Protein AF-A0A813XEB1-F1 (afdb_monomer_lite)

Organism: NCBI:txid1234261

Foldseek 3Di:
DPLPPVQKWWPFAWDWDPVDWLVVVVVVCCVPPVPQKDKDFALDKDKDKDKDAFQKKKKKKKAWQAWFKFKWKWWDFPDPPDDIGTRHDPDRDGRGTTMIITIMTGRGITIIMIMIGNNVPPGMIMMGMDMDIDHHDDQLQLVQLLVVLVCVVVVDDDDDDDPPPSVVSVVVSLVVLLCLLVQVDFLLNCPSVCVRQLQDQDDLLVNLQSSVVVLQVVCVVDVDDRPDDNHDDPVSSVVSSLLSVLSSCLVCLVLVLLLCVVLVLDPPPDPVPDSVVVVPDDDRRDTSVRSSVVVVVVCVQCVVQHSVNSNVSVVCSPDPPPPDPCSVVNSVVVCVRRVVVPD

Sequence (343 aa):
MMNCLIPFQVLKPATINQEHTSSKYIEQVKRSHPDNFFKIMAKKTSFRDIKVQERQRIQWFIASERLEITVQVTFTPDDSHGKMEVLSLGNKVSVERYTIEGEYETLSSGILTIEVNNEKGQVDRVVWFRVKQASLSKSHLFEGIFNMIYSSSCGGNDHTATEIDVATVLERAFHFIDSLLNGRMKLKDMVDLKAIFCNKNINVRDEVKKLFSYRLIANANSQKEPTINAEATEQEIEQVCEWLQIYQYYSYINIIVTCVQRFNIISNENPDETINSIIQLSDENCSLREITERYRNLKQRFRKLTNQHLQLIKAASECPNVNDEKSRVIHNSWTTSISRTKR

Secondary structure (DSSP, 8-state):
--TTTSSEEEEEEEEEEEEEEHHHHHHHHHHH-TT-EEEE-TT-EEEEEEEE-SSEEEEEEEEESSS--EEEEEEEESSTTPPPEE-S-SS----SSEEEEEEEEESS-EEEEEEEE-TT-SS-EEEEEEEEEEEPPP-HHHHHHHHHHHHHHH-STTS------HHHHHHHHHHHHHHHHTT--BGGGGHHHIIIIITS---HHHHHHHHHHHHHHHHHHS-SPPSS-SS--HHHHHHHHHHHHHHHHHHTHHHHHHHHHHTT-S-TT-GGG-THHHH----TT-BHHHHHHHHHHHHHHTTT--HHHHHHHHHHHH-TTTTSSTHHHHHHHHHHHHGGG--

Structure (mmCIF, N/CA/C/O backbone):
data_AF-A0A813XEB1-F1
#
_entry.id   AF-A0A813XEB1-F1
#
loop_
_atom_site.group_PDB
_atom_site.id
_atom_site.type_symbol
_atom_site.label_atom_id
_atom_site.label_alt_id
_atom_site.label_comp_id
_atom_site.label_asym_id
_atom_site.label_entity_id
_atom_site.label_seq_id
_atom_site.pdbx_PDB_ins_code
_atom_site.Cartn_x
_atom_site.Cartn_y
_atom_site.Cartn_z
_atom_site.occupancy
_atom_site.B_iso_or_equiv
_atom_site.auth_seq_id
_atom_site.auth_comp_id
_atom_site.auth_asym_id
_atom_site.auth_atom_id
_atom_site.pdbx_PDB_model_num
ATOM 1 N N . MET A 1 1 ? 7.464 9.323 1.995 1.00 35.78 1 MET A N 1
ATOM 2 C CA . MET A 1 1 ? 6.828 9.744 0.725 1.00 35.78 1 MET A CA 1
ATOM 3 C C . MET A 1 1 ? 5.457 9.084 0.635 1.00 35.78 1 MET A C 1
ATOM 5 O O . MET A 1 1 ? 5.358 7.906 0.953 1.00 35.78 1 MET A O 1
ATOM 9 N N . MET A 1 2 ? 4.388 9.824 0.326 1.00 33.34 2 MET A N 1
ATOM 10 C CA . MET A 1 2 ? 3.022 9.270 0.266 1.00 33.34 2 MET A CA 1
ATOM 11 C C . MET A 1 2 ? 2.826 8.622 -1.076 1.00 33.34 2 MET A C 1
ATOM 13 O O . MET A 1 2 ? 2.244 9.191 -1.997 1.00 33.34 2 MET A O 1
ATOM 17 N N . ASN A 1 3 ? 3.243 7.377 -1.155 1.00 39.81 3 ASN A N 1
ATOM 18 C CA . ASN A 1 3 ? 3.082 6.602 -2.376 1.00 39.81 3 ASN A CA 1
ATOM 19 C C . ASN A 1 3 ? 1.634 6.133 -2.552 1.00 39.81 3 ASN A C 1
ATOM 21 O O . ASN A 1 3 ? 1.378 5.203 -3.290 1.00 39.81 3 ASN A O 1
ATOM 25 N N . CYS A 1 4 ? 0.690 6.758 -1.831 1.00 39.16 4 CYS A N 1
ATOM 26 C CA . CYS A 1 4 ? -0.751 6.519 -1.847 1.00 39.16 4 CYS A CA 1
ATOM 27 C C . CYS A 1 4 ? -1.557 7.672 -2.468 1.00 39.16 4 CYS A C 1
ATOM 29 O O . CYS A 1 4 ? -2.739 7.479 -2.724 1.00 39.16 4 CYS A O 1
ATOM 31 N N . LEU A 1 5 ? -0.934 8.831 -2.716 1.00 46.16 5 LEU A N 1
ATOM 32 C CA . LEU A 1 5 ? -1.508 9.913 -3.533 1.00 46.16 5 LEU A CA 1
ATOM 33 C C . LEU A 1 5 ? -0.683 10.195 -4.787 1.00 46.16 5 LEU A C 1
ATOM 35 O O . LEU A 1 5 ? -1.199 10.783 -5.728 1.00 46.16 5 LEU A O 1
ATOM 39 N N . ILE A 1 6 ? 0.588 9.788 -4.801 1.00 57.28 6 ILE A N 1
ATOM 40 C CA . ILE A 1 6 ? 1.391 9.804 -6.015 1.00 57.28 6 ILE A CA 1
ATOM 41 C C . ILE A 1 6 ? 1.023 8.524 -6.784 1.00 57.28 6 ILE A C 1
ATOM 43 O O . ILE A 1 6 ? 1.392 7.439 -6.330 1.00 57.28 6 ILE A O 1
ATOM 47 N N . PRO A 1 7 ? 0.287 8.608 -7.909 1.00 67.38 7 PRO A N 1
ATOM 48 C CA . PRO A 1 7 ? -0.121 7.425 -8.673 1.00 67.38 7 PRO A CA 1
ATOM 49 C C . PRO A 1 7 ? 1.083 6.628 -9.187 1.00 67.38 7 PRO A C 1
ATOM 51 O O . PRO A 1 7 ? 0.986 5.419 -9.418 1.00 67.38 7 PRO A O 1
ATOM 54 N N . PHE A 1 8 ? 2.225 7.301 -9.327 1.00 77.56 8 PHE A N 1
ATOM 55 C CA . PHE A 1 8 ? 3.455 6.741 -9.843 1.00 77.56 8 PHE A CA 1
ATOM 56 C C . PHE A 1 8 ? 4.694 7.429 -9.258 1.00 77.56 8 PHE A C 1
ATOM 58 O O . PHE A 1 8 ? 4.833 8.647 -9.347 1.00 77.56 8 PHE A O 1
ATOM 65 N N . GLN A 1 9 ? 5.634 6.661 -8.711 1.00 82.06 9 GLN A N 1
ATOM 66 C CA . GLN A 1 9 ? 6.884 7.197 -8.186 1.00 82.06 9 GLN A CA 1
ATOM 67 C C . GLN A 1 9 ? 8.089 6.343 -8.583 1.00 82.06 9 GLN A C 1
ATOM 69 O O . GLN A 1 9 ? 8.148 5.160 -8.267 1.00 82.06 9 GLN A O 1
ATOM 74 N N . VAL A 1 10 ? 9.118 6.961 -9.166 1.00 85.25 10 VAL A N 1
ATOM 75 C CA . VAL A 1 10 ? 10.434 6.326 -9.324 1.00 85.25 10 VAL A CA 1
ATOM 76 C C . VAL A 1 10 ? 11.173 6.342 -7.981 1.00 85.25 10 VAL A C 1
ATOM 78 O O . VAL A 1 10 ? 11.480 7.410 -7.454 1.00 85.25 10 VAL A O 1
ATOM 81 N N . LEU A 1 11 ? 11.466 5.161 -7.432 1.00 84.00 11 LEU A N 1
ATOM 82 C CA . LEU A 1 11 ? 12.247 4.996 -6.199 1.00 84.00 11 LEU A CA 1
ATOM 83 C C . LEU A 1 11 ? 13.747 4.961 -6.481 1.00 84.00 11 LEU A C 1
ATOM 85 O O . LEU A 1 11 ? 14.542 5.562 -5.762 1.00 84.00 11 LEU A O 1
ATOM 89 N N . LYS A 1 12 ? 14.127 4.233 -7.534 1.00 86.31 12 LYS A N 1
ATOM 90 C CA . LYS A 1 12 ? 15.497 4.131 -8.023 1.00 86.31 12 LYS A CA 1
ATOM 91 C C . LYS A 1 12 ? 15.474 4.369 -9.530 1.00 86.31 12 LYS A C 1
ATOM 93 O O . LYS A 1 12 ? 14.890 3.552 -10.249 1.00 86.31 12 LYS A O 1
ATOM 98 N N . PRO A 1 13 ? 16.081 5.464 -10.023 1.00 84.50 13 PRO A N 1
ATOM 99 C CA . PRO A 1 13 ? 16.164 5.693 -11.457 1.00 84.50 13 PRO A CA 1
ATOM 100 C C . PRO A 1 13 ? 16.936 4.556 -12.125 1.00 84.50 13 PRO A C 1
ATOM 102 O O . PRO A 1 13 ? 17.740 3.874 -11.477 1.00 84.50 13 PRO A O 1
ATOM 105 N N . ALA A 1 14 ? 16.710 4.367 -13.426 1.00 84.88 14 ALA A N 1
ATOM 106 C CA . ALA A 1 14 ? 17.502 3.426 -14.199 1.00 84.88 14 ALA A CA 1
ATOM 107 C C . ALA A 1 14 ? 18.991 3.727 -14.014 1.00 84.88 14 ALA A C 1
ATOM 109 O O . ALA A 1 14 ? 19.456 4.833 -14.284 1.00 84.88 14 ALA A O 1
ATOM 110 N N . THR A 1 15 ? 19.733 2.740 -13.535 1.00 82.94 15 THR A N 1
ATOM 111 C CA . THR A 1 15 ? 21.163 2.856 -13.265 1.00 82.94 15 THR A CA 1
ATOM 112 C C . THR A 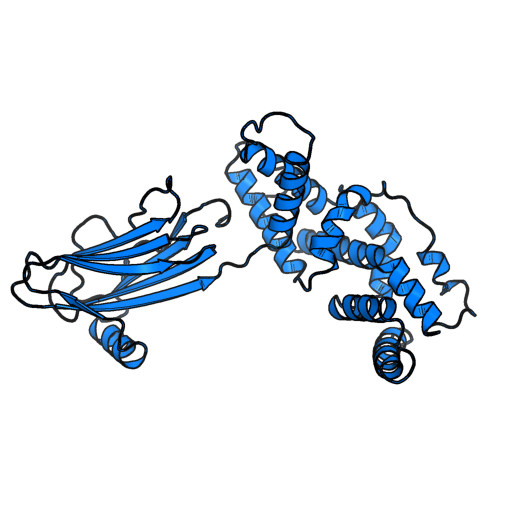1 15 ? 21.889 1.635 -13.798 1.00 82.94 15 THR A C 1
ATOM 114 O O . THR A 1 15 ? 21.339 0.537 -13.894 1.00 82.94 15 THR A O 1
ATOM 117 N N . ILE A 1 16 ? 23.144 1.852 -14.185 1.00 79.94 16 ILE A N 1
ATOM 118 C CA . ILE A 1 16 ? 24.049 0.787 -14.593 1.00 79.94 16 ILE A CA 1
ATOM 119 C C . ILE A 1 16 ? 24.634 0.188 -13.316 1.00 79.94 16 ILE A C 1
ATOM 121 O O . ILE A 1 16 ? 25.419 0.838 -12.626 1.00 79.94 16 ILE A O 1
ATOM 125 N N . ASN A 1 17 ? 24.253 -1.044 -12.996 1.00 72.12 17 ASN A N 1
ATOM 126 C CA . ASN A 1 17 ? 24.809 -1.764 -11.865 1.00 72.12 17 ASN A CA 1
ATOM 127 C C . ASN A 1 17 ? 26.195 -2.313 -12.239 1.00 72.12 17 ASN A C 1
ATOM 129 O O . ASN A 1 17 ? 26.318 -3.237 -13.049 1.00 72.12 17 ASN A O 1
ATOM 133 N N . GLN A 1 18 ? 27.231 -1.721 -11.641 1.00 67.69 18 GLN A N 1
ATOM 134 C CA . GLN A 1 18 ? 28.633 -2.094 -11.842 1.00 67.69 18 GLN A CA 1
ATOM 135 C C . GLN A 1 18 ? 29.105 -3.229 -10.917 1.00 67.69 18 GLN A C 1
ATOM 137 O O . GLN A 1 18 ? 30.153 -3.817 -11.175 1.00 67.69 18 GLN A O 1
ATOM 142 N N . GLU A 1 19 ? 28.346 -3.565 -9.867 1.00 61.66 19 GLU A N 1
ATOM 143 C CA . GLU A 1 19 ? 28.698 -4.613 -8.894 1.00 61.66 19 GLU A CA 1
ATOM 144 C C . GLU A 1 19 ? 28.433 -6.030 -9.428 1.00 61.66 19 GLU A C 1
ATOM 146 O O . GLU A 1 19 ? 29.027 -7.013 -8.973 1.00 61.66 19 GLU A O 1
ATOM 151 N N . HIS A 1 20 ? 27.546 -6.159 -10.416 1.00 62.59 20 HIS A N 1
ATOM 152 C CA . HIS A 1 20 ? 27.227 -7.424 -11.065 1.00 62.59 20 HIS A CA 1
ATOM 153 C C . HIS A 1 20 ? 27.704 -7.419 -12.515 1.00 62.59 20 HIS A C 1
ATOM 155 O O . HIS A 1 20 ? 27.240 -6.633 -13.340 1.00 62.59 20 HIS A O 1
ATOM 161 N N . THR A 1 21 ? 28.608 -8.343 -12.852 1.00 69.81 21 THR A N 1
ATOM 162 C CA . THR A 1 21 ? 28.910 -8.623 -14.257 1.00 69.81 21 THR A CA 1
ATOM 163 C C . THR A 1 21 ? 27.676 -9.237 -14.912 1.00 69.81 21 THR A C 1
ATOM 165 O O . THR A 1 21 ? 27.072 -10.162 -14.353 1.00 69.81 21 THR A O 1
ATOM 168 N N . SER A 1 22 ? 27.313 -8.751 -16.103 1.00 74.75 22 SER A N 1
ATOM 169 C CA . SER A 1 22 ? 26.154 -9.236 -16.871 1.00 74.75 22 SER A CA 1
ATOM 170 C C . SER A 1 22 ? 26.118 -10.770 -16.949 1.00 74.75 22 SER A C 1
ATOM 172 O O . SER A 1 22 ? 25.071 -11.375 -16.732 1.00 74.75 22 SER A O 1
ATOM 174 N N . SER A 1 23 ? 27.273 -11.420 -17.116 1.00 79.62 23 SER A N 1
ATOM 175 C CA . SER A 1 23 ? 27.406 -12.882 -17.153 1.00 79.62 23 SER A CA 1
ATOM 176 C C . SER A 1 23 ? 26.956 -13.594 -15.870 1.00 79.62 23 SER A C 1
ATOM 178 O O . SER A 1 23 ? 26.263 -14.606 -15.954 1.00 79.62 23 SER A O 1
ATOM 180 N N . LYS A 1 24 ? 27.316 -13.085 -14.678 1.00 82.56 24 LYS A N 1
ATOM 181 C CA . LYS A 1 24 ? 26.912 -13.697 -13.394 1.00 82.56 24 LYS A CA 1
ATOM 182 C C . LYS A 1 24 ? 25.411 -13.557 -13.163 1.00 82.56 24 LYS A C 1
ATOM 184 O O . LYS A 1 24 ? 24.769 -14.503 -12.711 1.00 82.56 24 LYS A O 1
ATOM 189 N N . TYR A 1 25 ? 24.858 -12.394 -13.499 1.00 84.81 25 TYR A N 1
ATOM 190 C CA . TYR A 1 25 ? 23.420 -12.169 -13.435 1.00 84.81 25 TYR A CA 1
ATOM 191 C C . TYR A 1 25 ? 22.674 -13.110 -14.393 1.00 84.81 25 TYR A C 1
ATOM 193 O O . TYR A 1 25 ? 21.750 -13.801 -13.972 1.00 84.81 25 TYR A O 1
ATOM 201 N N . ILE A 1 26 ? 23.112 -13.212 -15.652 1.00 85.50 26 ILE A N 1
ATOM 202 C CA . ILE A 1 26 ? 22.493 -14.086 -16.660 1.00 85.50 26 ILE A CA 1
ATOM 203 C C . ILE A 1 26 ? 22.511 -15.553 -16.215 1.00 85.50 26 ILE A C 1
ATOM 205 O O . ILE A 1 26 ? 21.488 -16.225 -16.303 1.00 85.50 26 ILE A O 1
ATOM 209 N N . GLU A 1 27 ? 23.632 -16.045 -15.683 1.00 88.00 27 GLU A N 1
ATOM 210 C CA . GLU A 1 27 ? 23.731 -17.383 -15.077 1.00 88.00 27 GLU A CA 1
ATOM 211 C C . GLU A 1 27 ? 22.685 -17.596 -13.970 1.00 88.00 27 GLU A C 1
ATOM 213 O O . GLU A 1 27 ? 22.019 -18.631 -13.917 1.00 88.00 27 GLU A O 1
ATOM 218 N N . GLN A 1 28 ? 22.500 -16.608 -13.094 1.00 87.31 28 GLN A N 1
ATOM 219 C CA . GLN A 1 28 ? 21.516 -16.682 -12.016 1.00 87.31 28 GLN A CA 1
ATOM 220 C C . GLN A 1 28 ? 20.074 -16.670 -12.542 1.00 87.31 28 GLN A C 1
ATOM 222 O O . GLN A 1 28 ? 19.232 -17.426 -12.044 1.00 87.31 28 GLN A O 1
ATOM 227 N N . VAL A 1 29 ? 19.767 -15.831 -13.536 1.00 88.56 29 VAL A N 1
ATOM 228 C CA . VAL A 1 29 ? 18.430 -15.786 -14.146 1.00 88.56 29 VAL A CA 1
ATOM 229 C C . VAL A 1 29 ? 18.141 -17.089 -14.883 1.00 88.56 29 VAL A C 1
ATOM 231 O O . VAL A 1 29 ? 17.098 -17.675 -14.627 1.00 88.56 29 VAL A O 1
ATOM 234 N N . LYS A 1 30 ? 19.087 -17.624 -15.664 1.00 89.56 30 LYS A N 1
ATOM 235 C CA . LYS A 1 30 ? 18.965 -18.940 -16.320 1.00 89.56 30 LYS A CA 1
ATOM 236 C C . LYS A 1 30 ? 18.576 -20.051 -15.346 1.00 89.56 30 LYS A C 1
ATOM 238 O O . LYS A 1 30 ? 17.754 -20.895 -15.680 1.00 89.56 30 LYS A O 1
ATOM 243 N N . ARG A 1 31 ? 19.148 -20.046 -14.136 1.00 89.44 31 ARG A N 1
ATOM 244 C CA . ARG A 1 31 ? 18.858 -21.055 -13.102 1.00 89.44 31 ARG A CA 1
ATOM 245 C C . ARG A 1 31 ? 17.511 -20.851 -12.412 1.00 89.44 31 ARG A C 1
ATOM 247 O O . ARG A 1 31 ? 16.863 -21.827 -12.062 1.00 89.44 31 ARG A O 1
ATOM 254 N N . SER A 1 32 ? 17.126 -19.603 -12.152 1.00 88.94 32 SER A N 1
ATOM 255 C CA . SER A 1 32 ? 15.962 -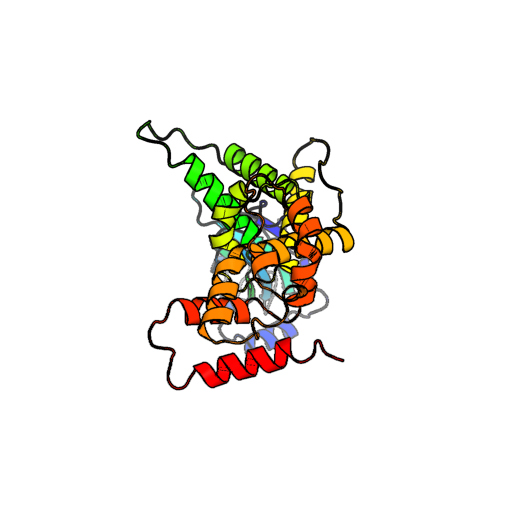19.288 -11.308 1.00 88.94 32 SER A CA 1
ATOM 256 C C . SER A 1 32 ? 14.683 -18.981 -12.088 1.00 88.94 32 SER A C 1
ATOM 258 O O . SER A 1 32 ? 13.596 -19.182 -11.561 1.00 88.94 32 SER A O 1
ATOM 260 N N . HIS A 1 33 ? 14.810 -18.474 -13.313 1.00 89.56 33 HIS A N 1
ATOM 261 C CA . HIS A 1 33 ? 13.720 -18.040 -14.186 1.00 89.56 33 HIS A CA 1
ATOM 262 C C . HIS A 1 33 ? 14.113 -18.302 -15.658 1.00 89.56 33 HIS A C 1
ATOM 264 O O . HIS A 1 33 ? 14.401 -17.354 -16.397 1.00 89.56 33 HIS A O 1
ATOM 270 N N . PRO A 1 34 ? 14.177 -19.576 -16.089 1.00 88.62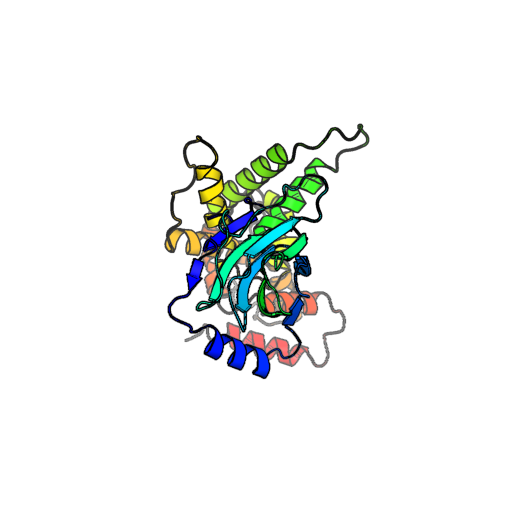 34 PRO A N 1
ATOM 271 C CA . PRO A 1 34 ? 14.726 -19.960 -17.393 1.00 88.62 34 PRO A CA 1
ATOM 272 C C . PRO A 1 34 ? 13.976 -19.353 -18.584 1.00 88.62 34 PRO A C 1
ATOM 274 O O . PRO A 1 34 ? 14.581 -19.172 -19.635 1.00 88.62 34 PRO A O 1
ATOM 277 N N . ASP A 1 35 ? 12.705 -18.984 -18.409 1.00 91.06 35 ASP A N 1
ATOM 278 C CA . ASP A 1 35 ? 11.853 -18.412 -19.458 1.00 91.06 35 ASP A CA 1
ATOM 279 C C . ASP A 1 35 ? 11.891 -16.876 -19.520 1.00 91.06 35 ASP A C 1
ATOM 281 O O . ASP A 1 35 ? 11.276 -16.268 -20.399 1.00 91.06 35 ASP A O 1
ATOM 285 N N . ASN A 1 36 ? 12.620 -16.213 -18.614 1.00 92.19 36 ASN A N 1
ATOM 286 C CA . ASN A 1 36 ? 12.718 -14.753 -18.594 1.00 92.19 36 ASN A CA 1
ATOM 287 C C . ASN A 1 36 ? 13.786 -14.236 -19.568 1.00 92.19 36 ASN A C 1
ATOM 289 O O . ASN A 1 36 ? 14.726 -13.523 -19.197 1.00 92.19 36 ASN A O 1
ATOM 293 N N . PHE A 1 37 ? 13.621 -14.589 -20.837 1.00 92.19 37 PHE A N 1
ATOM 294 C CA . PHE A 1 37 ? 14.416 -14.059 -21.930 1.00 92.19 37 PHE A CA 1
ATOM 295 C C . PHE A 1 37 ? 13.566 -13.848 -23.175 1.00 92.19 37 PHE A C 1
ATOM 297 O O . PHE A 1 37 ? 12.483 -14.410 -23.330 1.00 92.19 37 PHE A O 1
ATOM 304 N N . PHE A 1 38 ? 14.081 -13.052 -24.101 1.00 90.69 38 PHE A N 1
ATOM 305 C CA . PHE A 1 38 ? 13.554 -13.001 -25.456 1.00 90.69 38 PHE A CA 1
ATOM 306 C C . PHE A 1 38 ? 14.684 -12.796 -26.460 1.00 90.69 38 PHE A C 1
ATOM 308 O O . PHE A 1 38 ? 15.730 -12.212 -26.158 1.00 90.69 38 PHE A O 1
ATOM 315 N N . LYS A 1 39 ? 14.477 -13.345 -27.660 1.00 89.56 39 LYS A N 1
ATOM 316 C CA . LYS A 1 39 ? 15.404 -13.217 -28.783 1.00 89.56 39 LYS A CA 1
ATOM 317 C C . LYS A 1 39 ? 15.041 -11.992 -29.605 1.00 89.56 39 LYS A C 1
ATOM 319 O O . LYS A 1 39 ? 13.872 -11.752 -29.904 1.00 89.56 39 LYS A O 1
ATOM 324 N N . ILE A 1 40 ? 16.060 -11.249 -29.998 1.00 87.44 40 ILE A N 1
ATOM 325 C CA . ILE A 1 40 ? 15.934 -10.046 -30.807 1.00 87.44 40 ILE A CA 1
ATOM 326 C C . ILE A 1 40 ? 16.697 -10.303 -32.088 1.00 87.44 40 ILE A C 1
ATOM 328 O O . ILE A 1 40 ? 17.904 -10.537 -32.054 1.00 87.44 40 ILE A O 1
ATOM 332 N N . MET A 1 41 ? 15.985 -10.286 -33.209 1.00 88.50 41 MET A N 1
ATOM 333 C CA . MET A 1 41 ? 16.609 -10.476 -34.512 1.00 88.50 41 MET A CA 1
ATOM 334 C C . MET A 1 41 ? 17.553 -9.312 -34.838 1.00 88.50 41 MET A C 1
ATOM 336 O O . MET A 1 41 ? 17.371 -8.187 -34.359 1.00 88.50 41 MET A O 1
ATOM 340 N N . ALA A 1 42 ? 18.555 -9.572 -35.673 1.00 87.06 42 ALA A N 1
ATOM 341 C CA . ALA A 1 42 ? 19.385 -8.521 -36.256 1.00 87.06 42 ALA A CA 1
ATOM 342 C C . ALA A 1 42 ? 18.522 -7.419 -36.900 1.00 87.06 42 ALA A C 1
ATOM 344 O O . ALA A 1 42 ? 17.546 -7.708 -37.597 1.00 87.06 42 ALA A O 1
ATOM 345 N N . LYS A 1 43 ? 18.903 -6.156 -36.681 1.00 86.19 43 LYS A N 1
ATOM 346 C CA . LYS A 1 43 ? 18.244 -4.965 -37.244 1.00 86.19 43 LYS A CA 1
ATOM 347 C C . LYS A 1 43 ? 16.758 -4.805 -36.884 1.00 86.19 43 LYS A C 1
ATOM 349 O O . LYS A 1 43 ? 16.011 -4.192 -37.643 1.00 86.19 43 LYS A O 1
ATOM 354 N N . LYS A 1 44 ? 16.309 -5.369 -35.759 1.00 90.44 44 LYS A N 1
ATOM 355 C CA . LYS A 1 44 ? 14.920 -5.255 -35.288 1.00 90.44 44 LYS A CA 1
ATOM 356 C C . LYS A 1 44 ? 14.826 -4.682 -33.880 1.00 90.44 44 LYS A C 1
ATOM 358 O O . LYS A 1 44 ? 15.770 -4.764 -33.095 1.00 90.44 44 LYS A O 1
ATOM 363 N N . THR A 1 45 ? 13.640 -4.176 -33.574 1.00 88.69 45 THR A N 1
ATOM 364 C CA . THR A 1 45 ? 13.198 -3.834 -32.222 1.00 88.69 45 THR A CA 1
ATOM 365 C C . THR A 1 45 ? 12.221 -4.900 -31.744 1.00 88.69 45 THR A C 1
ATOM 367 O O . THR A 1 45 ? 11.377 -5.365 -32.513 1.00 88.69 45 THR A O 1
ATOM 370 N N . SER A 1 46 ? 12.357 -5.304 -30.486 1.00 90.75 46 SER A N 1
ATOM 371 C CA . SER A 1 46 ? 11.462 -6.257 -29.831 1.00 90.75 46 SER A CA 1
ATOM 372 C C . SER A 1 46 ? 10.931 -5.666 -28.533 1.00 90.75 46 SER A C 1
ATOM 374 O O . SER A 1 46 ? 11.633 -4.917 -27.854 1.00 90.75 46 SER A O 1
ATOM 376 N N . PHE A 1 47 ? 9.718 -6.072 -28.171 1.00 91.12 47 PHE A N 1
ATOM 377 C CA . PHE A 1 47 ? 9.020 -5.617 -26.976 1.00 91.12 47 PHE A CA 1
ATOM 378 C C . PHE A 1 47 ? 8.695 -6.800 -26.073 1.00 91.12 47 PHE A C 1
ATOM 380 O O . PHE A 1 47 ? 8.408 -7.907 -26.546 1.00 91.12 47 PHE A O 1
ATOM 387 N N . ARG A 1 48 ? 8.716 -6.558 -24.767 1.00 94.12 48 ARG A N 1
ATOM 388 C CA . ARG A 1 48 ? 8.204 -7.485 -23.768 1.00 94.12 48 ARG A CA 1
ATOM 389 C C . ARG A 1 48 ? 7.307 -6.741 -22.796 1.00 94.12 48 ARG A C 1
ATOM 391 O O . ARG A 1 48 ? 7.790 -5.919 -22.024 1.00 94.12 48 ARG A O 1
ATOM 398 N N . ASP A 1 49 ? 6.036 -7.113 -22.806 1.00 93.75 49 ASP A N 1
ATOM 399 C CA . ASP A 1 49 ? 5.027 -6.554 -21.916 1.00 93.75 49 ASP A CA 1
ATOM 400 C C . ASP A 1 49 ? 4.852 -7.423 -20.677 1.00 93.75 49 ASP A C 1
ATOM 402 O O . ASP A 1 49 ? 4.810 -8.658 -20.741 1.00 93.75 49 ASP A O 1
ATOM 406 N N . ILE A 1 50 ? 4.772 -6.764 -19.527 1.00 94.62 50 ILE A N 1
ATOM 407 C CA . ILE A 1 50 ? 4.636 -7.393 -18.221 1.00 94.62 50 ILE A CA 1
ATOM 408 C C . ILE A 1 50 ? 3.491 -6.697 -17.498 1.00 94.62 50 ILE A C 1
ATOM 410 O O . ILE A 1 50 ? 3.540 -5.496 -17.241 1.00 94.62 50 ILE A O 1
ATOM 414 N N . LYS A 1 51 ? 2.455 -7.467 -17.155 1.00 94.62 51 LYS A N 1
ATOM 415 C CA . LYS A 1 51 ? 1.298 -6.947 -16.429 1.00 94.62 51 LYS A CA 1
ATOM 416 C C . LYS A 1 51 ? 1.691 -6.563 -15.002 1.00 94.62 51 LYS A C 1
ATOM 418 O O . LYS A 1 51 ? 2.323 -7.352 -14.293 1.00 94.62 51 LYS A O 1
ATOM 423 N N . VAL A 1 52 ? 1.279 -5.373 -14.593 1.00 91.56 52 VAL A N 1
ATOM 424 C CA . VAL A 1 52 ? 1.462 -4.803 -13.258 1.00 91.56 52 VAL A CA 1
ATOM 425 C C . VAL A 1 52 ? 0.078 -4.596 -12.658 1.00 91.56 52 VAL A C 1
ATOM 427 O O . VAL A 1 52 ? -0.815 -4.048 -13.301 1.00 91.56 52 VAL A O 1
ATOM 430 N N . GLN A 1 53 ? -0.123 -5.100 -11.446 1.00 87.56 53 GLN A N 1
ATOM 431 C CA . GLN A 1 53 ? -1.373 -4.901 -10.714 1.00 87.56 53 GLN A CA 1
ATOM 432 C C . GLN A 1 53 ? -1.317 -3.592 -9.927 1.00 87.56 53 GLN A C 1
ATOM 434 O O . GLN A 1 53 ? -0.241 -3.054 -9.671 1.00 87.56 53 GLN A O 1
ATOM 439 N N . GLU A 1 54 ? -2.484 -3.112 -9.503 1.00 81.50 54 GLU A N 1
ATOM 440 C CA . GLU A 1 54 ? -2.588 -1.958 -8.615 1.00 81.50 54 GLU A CA 1
ATOM 441 C C . GLU A 1 54 ? -1.712 -2.100 -7.363 1.00 81.50 54 GLU A C 1
ATOM 443 O O . GLU A 1 54 ? -1.533 -3.192 -6.810 1.00 81.50 54 GLU A O 1
ATOM 448 N N . ARG A 1 55 ? -1.224 -0.958 -6.867 1.00 76.25 55 ARG A N 1
ATOM 449 C CA . ARG A 1 55 ? -0.502 -0.860 -5.589 1.00 76.25 55 ARG A CA 1
ATOM 450 C C . ARG A 1 55 ? 0.685 -1.815 -5.513 1.00 76.25 55 ARG A C 1
ATOM 452 O O . ARG A 1 55 ? 0.786 -2.619 -4.583 1.00 76.25 55 ARG A O 1
ATOM 459 N N . GLN A 1 56 ? 1.603 -1.713 -6.464 1.00 84.31 56 GLN A N 1
ATOM 460 C CA . GLN A 1 56 ? 2.807 -2.534 -6.496 1.00 84.31 56 GLN A CA 1
ATOM 461 C C . GLN A 1 56 ? 4.079 -1.693 -6.445 1.00 84.31 56 GLN A C 1
ATOM 463 O O . GLN A 1 56 ? 4.194 -0.639 -7.067 1.00 84.31 56 GLN A O 1
ATOM 468 N N . ARG A 1 57 ? 5.067 -2.224 -5.728 1.00 88.75 57 ARG A N 1
ATOM 469 C CA . ARG A 1 57 ? 6.478 -1.894 -5.881 1.00 88.75 57 ARG A CA 1
ATOM 470 C C . ARG A 1 57 ? 7.083 -2.844 -6.898 1.00 88.75 57 ARG A C 1
ATOM 472 O O . ARG A 1 57 ? 6.977 -4.065 -6.754 1.00 88.75 57 ARG A O 1
ATOM 479 N N . ILE A 1 58 ? 7.719 -2.278 -7.911 1.00 93.19 58 ILE A N 1
ATOM 480 C CA . ILE A 1 58 ? 8.275 -2.997 -9.048 1.00 93.19 58 ILE A CA 1
ATOM 481 C C . ILE A 1 58 ? 9.772 -2.741 -9.102 1.00 93.19 58 ILE A C 1
ATOM 483 O O . ILE A 1 58 ? 10.219 -1.601 -9.214 1.00 93.19 58 ILE A O 1
ATOM 487 N N . GLN A 1 59 ? 10.544 -3.821 -9.061 1.00 93.62 59 GLN A N 1
ATOM 488 C CA . GLN A 1 59 ? 11.987 -3.794 -9.263 1.00 93.62 59 GLN A CA 1
ATOM 489 C C . GLN A 1 59 ? 12.319 -4.597 -10.513 1.00 93.62 59 GLN A C 1
ATOM 491 O O . GLN A 1 59 ? 11.942 -5.768 -10.615 1.00 93.62 59 GLN A O 1
ATOM 496 N N . TRP A 1 60 ? 13.027 -3.989 -11.457 1.00 92.69 60 TRP A N 1
ATOM 497 C CA . TRP A 1 60 ? 13.338 -4.609 -12.739 1.00 92.69 60 TRP A CA 1
ATOM 498 C C . TRP A 1 60 ? 14.842 -4.613 -13.008 1.00 92.69 60 TRP A C 1
ATOM 500 O O . TRP A 1 60 ? 15.572 -3.726 -12.574 1.00 92.69 60 TRP A O 1
ATOM 510 N N . PHE A 1 61 ? 15.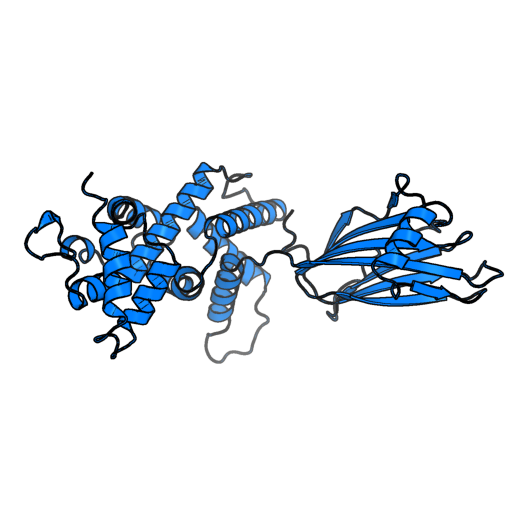291 -5.645 -13.719 1.00 90.81 61 PHE A N 1
ATOM 511 C CA . PHE A 1 61 ? 16.689 -5.905 -14.045 1.00 90.81 61 PHE A CA 1
ATOM 512 C C . PHE A 1 61 ? 16.787 -6.445 -15.470 1.00 90.81 61 PHE A C 1
ATOM 514 O O . PHE A 1 61 ? 16.005 -7.323 -15.846 1.00 90.81 61 PHE A O 1
ATOM 521 N N . ILE A 1 62 ? 17.747 -5.955 -16.252 1.00 89.56 62 ILE A N 1
ATOM 522 C CA . ILE A 1 62 ? 17.934 -6.321 -17.660 1.00 89.56 62 ILE A CA 1
ATOM 523 C C . ILE A 1 62 ? 19.425 -6.499 -17.954 1.00 89.56 62 ILE A C 1
ATOM 525 O O . ILE A 1 62 ? 20.248 -5.669 -17.568 1.00 89.56 62 ILE A O 1
ATOM 529 N N . ALA A 1 63 ? 19.768 -7.570 -18.669 1.00 88.44 63 ALA A N 1
ATOM 530 C CA . ALA A 1 63 ? 21.118 -7.841 -19.154 1.00 88.44 63 ALA A CA 1
ATOM 531 C C . ALA A 1 63 ? 21.096 -8.468 -20.553 1.00 88.44 63 ALA A C 1
ATOM 533 O O . ALA A 1 63 ? 20.146 -9.157 -20.923 1.00 88.44 63 ALA A O 1
ATOM 534 N N . SER A 1 64 ? 22.174 -8.276 -21.313 1.00 85.69 64 SER A N 1
ATOM 535 C CA . SER A 1 64 ? 22.384 -8.907 -22.622 1.00 85.69 64 SER A CA 1
ATOM 536 C C . SER A 1 64 ? 23.628 -9.782 -22.606 1.00 85.69 64 SER A C 1
ATOM 538 O O . SER A 1 64 ? 24.611 -9.467 -21.939 1.00 85.69 64 SER A O 1
ATOM 540 N N . GLU A 1 65 ? 23.604 -10.869 -23.377 1.00 76.25 65 GLU A N 1
ATOM 541 C CA . GLU A 1 65 ? 24.767 -11.748 -23.548 1.00 76.25 65 GLU A CA 1
ATOM 542 C C . GLU A 1 65 ? 25.869 -11.135 -24.435 1.00 76.25 65 GLU A C 1
ATOM 544 O O . GLU A 1 65 ? 27.005 -11.604 -24.392 1.00 76.25 65 GLU A O 1
ATOM 549 N N . ARG A 1 66 ? 25.558 -10.139 -25.285 1.00 69.19 66 ARG A N 1
ATOM 550 C CA . ARG A 1 66 ? 26.502 -9.564 -26.272 1.00 69.19 66 ARG A CA 1
ATOM 551 C C . ARG A 1 66 ? 26.196 -8.084 -26.605 1.00 69.19 66 ARG A C 1
ATOM 553 O O . ARG A 1 66 ? 25.029 -7.718 -26.514 1.00 69.19 66 ARG A O 1
ATOM 560 N N . LEU A 1 67 ? 27.242 -7.335 -27.025 1.00 62.53 67 LEU A N 1
ATOM 561 C CA . LEU A 1 67 ? 27.371 -5.988 -27.665 1.00 62.53 67 LEU A CA 1
ATOM 562 C C . LEU A 1 67 ? 26.157 -5.030 -27.720 1.00 62.53 67 LEU A C 1
ATOM 564 O O . LEU A 1 67 ? 25.033 -5.452 -27.956 1.00 62.53 67 LEU A O 1
ATOM 568 N N . GLU A 1 68 ? 26.452 -3.724 -27.632 1.00 66.12 68 GLU A N 1
ATOM 569 C CA . GLU A 1 68 ? 25.544 -2.558 -27.557 1.00 66.12 68 GLU A CA 1
ATOM 570 C C . GLU A 1 68 ? 24.110 -2.771 -28.089 1.00 66.12 68 GLU A C 1
ATOM 572 O O . GLU A 1 68 ? 23.845 -2.718 -29.292 1.00 66.12 68 GLU A O 1
ATOM 577 N N . ILE A 1 69 ? 23.163 -2.950 -27.169 1.00 73.06 69 ILE A N 1
ATOM 578 C CA . ILE A 1 69 ? 21.722 -2.839 -27.426 1.00 73.06 69 ILE A CA 1
ATOM 579 C C . ILE A 1 69 ? 21.207 -1.562 -26.769 1.00 73.06 69 ILE A C 1
ATOM 581 O O . ILE A 1 69 ? 21.748 -1.144 -25.748 1.00 73.06 69 ILE A O 1
ATOM 585 N N . THR A 1 70 ? 20.170 -0.945 -27.334 1.00 78.69 70 THR A N 1
ATOM 586 C CA . THR A 1 70 ? 19.474 0.163 -26.66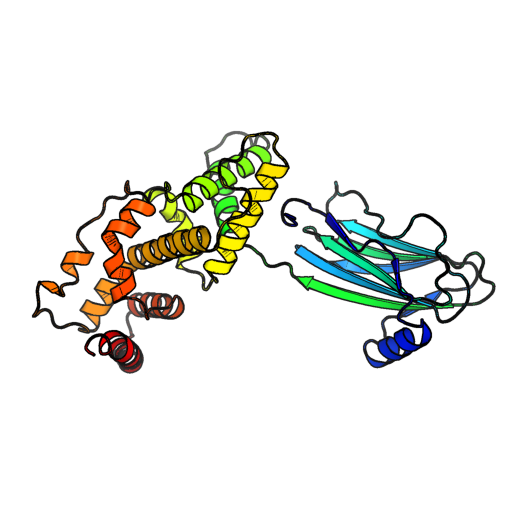4 1.00 78.69 70 THR A CA 1
ATOM 587 C C . THR A 1 70 ? 18.238 -0.385 -25.977 1.00 78.69 70 THR A C 1
ATOM 589 O O . THR A 1 70 ? 17.439 -1.061 -26.617 1.00 78.69 70 THR A O 1
ATOM 592 N N . VAL A 1 71 ? 18.094 -0.105 -24.684 1.00 82.12 71 VAL A N 1
ATOM 593 C CA . VAL A 1 71 ? 16.952 -0.549 -23.882 1.00 82.12 71 VAL A CA 1
ATOM 594 C C . VAL A 1 71 ? 16.167 0.665 -23.419 1.00 82.12 71 VAL A C 1
ATOM 596 O O . VAL A 1 71 ? 16.743 1.598 -22.858 1.00 82.12 71 VAL A O 1
ATOM 599 N N . GLN A 1 72 ? 14.858 0.617 -23.621 1.00 87.38 72 GLN A N 1
ATOM 600 C CA . GLN A 1 72 ? 13.903 1.562 -23.072 1.00 87.38 72 GLN A CA 1
ATOM 601 C C . GLN A 1 72 ? 12.894 0.798 -22.217 1.00 87.38 72 GLN A C 1
ATOM 603 O O . GLN A 1 72 ? 12.410 -0.264 -22.597 1.00 87.38 72 GLN A O 1
ATOM 608 N N . VAL A 1 73 ? 12.617 1.318 -21.025 1.00 89.69 73 VAL A N 1
ATOM 609 C CA . VAL A 1 73 ? 11.645 0.728 -20.100 1.00 89.69 73 VAL A CA 1
ATOM 610 C C . VAL A 1 73 ? 10.592 1.778 -19.816 1.00 89.69 73 VAL A C 1
ATOM 612 O O . VAL A 1 73 ? 10.929 2.886 -19.392 1.00 89.69 73 VAL A O 1
ATOM 615 N N . THR A 1 74 ? 9.332 1.439 -20.056 1.00 91.31 74 THR A N 1
ATOM 616 C CA . THR A 1 74 ? 8.191 2.332 -19.846 1.00 91.31 74 THR A CA 1
ATOM 617 C C . THR A 1 74 ? 7.120 1.651 -19.016 1.00 91.31 74 THR A C 1
ATOM 619 O O . THR A 1 74 ? 6.952 0.435 -19.075 1.00 91.31 74 THR A O 1
ATOM 622 N N . PHE A 1 75 ? 6.387 2.439 -18.239 1.00 91.94 75 PHE A N 1
ATOM 623 C CA . PHE A 1 75 ? 5.159 2.003 -17.593 1.00 91.94 75 PHE A CA 1
ATOM 624 C C . PHE A 1 75 ? 3.981 2.787 -18.164 1.00 91.94 75 PHE A C 1
ATOM 626 O O . PHE A 1 75 ? 3.985 4.018 -18.149 1.00 91.94 75 PHE A O 1
ATOM 633 N N . THR A 1 76 ? 2.983 2.063 -18.659 1.00 90.31 76 THR A N 1
ATOM 634 C CA . THR A 1 76 ? 1.725 2.626 -19.149 1.00 90.31 76 THR A CA 1
ATOM 635 C C . THR A 1 76 ? 0.602 2.157 -18.232 1.00 90.31 76 THR A C 1
ATOM 637 O O . THR A 1 76 ? 0.336 0.953 -18.192 1.00 90.31 76 THR A O 1
ATOM 640 N N . PRO A 1 77 ? -0.037 3.052 -17.466 1.00 85.88 77 PRO A N 1
ATOM 641 C CA . PRO A 1 77 ? -1.193 2.684 -16.655 1.00 85.88 77 PRO A CA 1
ATOM 642 C C . PRO A 1 77 ? -2.413 2.341 -17.532 1.00 85.88 77 PRO A C 1
ATOM 644 O O . PRO A 1 77 ? -2.528 2.804 -18.664 1.00 85.88 77 PRO A O 1
ATOM 647 N N . ASP A 1 78 ? -3.317 1.509 -17.008 1.00 82.00 78 ASP A N 1
ATOM 648 C CA . ASP A 1 78 ? -4.541 1.069 -17.705 1.00 82.00 78 ASP A CA 1
ATOM 649 C C . ASP A 1 78 ? -5.615 2.178 -17.798 1.00 82.00 78 ASP A C 1
ATOM 651 O O . ASP A 1 78 ? -6.631 2.008 -18.475 1.00 82.00 78 ASP A O 1
ATOM 655 N N . ASP A 1 79 ? -5.438 3.301 -17.096 1.00 73.06 79 ASP A N 1
ATOM 656 C CA . ASP A 1 79 ? -6.383 4.414 -17.104 1.00 73.06 79 ASP A CA 1
ATOM 657 C C . ASP A 1 79 ? -6.258 5.263 -18.382 1.00 73.06 79 ASP A C 1
ATOM 659 O O . ASP A 1 79 ? -5.179 5.582 -18.874 1.00 73.06 79 ASP A O 1
ATOM 663 N N . SER A 1 80 ? -7.398 5.686 -18.934 1.00 51.06 80 SER A N 1
ATOM 664 C CA . SER A 1 80 ? -7.470 6.441 -20.198 1.00 51.06 80 SER A CA 1
ATOM 665 C C . SER A 1 80 ? -6.796 7.820 -20.157 1.00 51.06 80 SER A C 1
ATOM 667 O O . SER A 1 80 ? -6.641 8.461 -21.195 1.00 51.06 80 SER A O 1
ATOM 669 N N . HIS A 1 81 ? -6.419 8.288 -18.966 1.00 55.97 81 HIS A N 1
ATOM 670 C CA . HIS A 1 81 ? -5.796 9.589 -18.725 1.00 55.97 81 HIS A CA 1
ATOM 671 C C . HIS A 1 81 ? -4.361 9.487 -18.204 1.00 55.97 81 HIS A C 1
ATOM 673 O O . HIS A 1 81 ? -3.707 10.521 -18.037 1.00 55.97 81 HIS A O 1
ATOM 679 N N . GLY A 1 82 ? -3.861 8.282 -17.926 1.00 59.84 82 GLY A N 1
ATOM 680 C CA . GLY A 1 82 ? -2.528 8.128 -17.383 1.00 59.84 82 GLY A CA 1
ATOM 681 C C . GLY A 1 82 ? -1.460 8.366 -18.435 1.00 59.84 82 GLY A C 1
ATOM 682 O O . GLY A 1 82 ? -1.512 7.889 -19.570 1.00 59.84 82 GLY A O 1
ATOM 683 N N . LYS A 1 83 ? -0.465 9.156 -18.047 1.00 75.50 83 LYS A N 1
ATOM 684 C CA . LYS A 1 83 ? 0.681 9.453 -18.892 1.00 75.50 83 LYS A CA 1
ATOM 685 C C . LYS A 1 83 ? 1.642 8.266 -18.853 1.00 75.50 83 LYS A C 1
ATOM 687 O O . LYS A 1 83 ? 1.922 7.731 -17.787 1.00 75.50 83 LYS A O 1
ATOM 692 N N . MET A 1 84 ? 2.164 7.875 -20.014 1.00 81.38 84 MET A N 1
ATOM 693 C CA . MET A 1 84 ? 3.259 6.909 -20.090 1.00 81.38 84 MET A CA 1
ATOM 694 C C . MET A 1 84 ? 4.482 7.461 -19.348 1.00 81.38 84 MET A C 1
ATOM 696 O O . MET A 1 84 ? 4.967 8.552 -19.661 1.00 81.38 84 MET A O 1
ATOM 700 N N . GLU A 1 85 ? 5.001 6.678 -18.411 1.00 82.81 85 GLU A N 1
ATOM 701 C CA . GLU A 1 85 ? 6.163 7.027 -17.602 1.00 82.81 85 GLU A CA 1
ATOM 702 C C . GLU A 1 85 ? 7.407 6.337 -18.161 1.00 82.81 85 GLU A C 1
ATOM 704 O O . GLU A 1 85 ? 7.479 5.109 -18.253 1.00 82.81 85 GLU A O 1
ATOM 709 N N . VAL A 1 86 ? 8.403 7.130 -18.562 1.00 82.12 86 VAL A N 1
ATOM 710 C CA . VAL A 1 86 ? 9.677 6.614 -19.077 1.00 82.12 86 VAL A CA 1
ATOM 711 C C . VAL A 1 86 ? 10.618 6.374 -17.903 1.00 82.12 86 VAL A C 1
ATOM 713 O O . VAL A 1 86 ? 11.029 7.307 -17.219 1.00 82.12 86 VAL A O 1
ATOM 716 N N . LEU A 1 87 ? 10.965 5.109 -17.672 1.00 80.94 87 LEU A N 1
ATOM 717 C CA . LEU A 1 87 ? 11.743 4.663 -16.509 1.00 80.94 87 LEU A CA 1
ATOM 718 C C . LEU A 1 87 ? 13.232 4.529 -16.811 1.00 80.94 87 LEU A C 1
ATOM 720 O O . LEU A 1 87 ? 14.054 4.501 -15.896 1.00 80.94 87 LEU A O 1
ATOM 724 N N . SER A 1 88 ? 13.578 4.423 -18.092 1.00 71.12 88 SER A N 1
ATOM 725 C CA . SER A 1 88 ? 14.951 4.341 -18.582 1.00 71.12 88 SER A CA 1
ATOM 726 C C . SER A 1 88 ? 15.596 5.714 -18.770 1.00 71.12 88 SER A C 1
ATOM 728 O O . SER A 1 88 ? 14.935 6.682 -19.141 1.00 71.12 88 SER A O 1
ATOM 730 N N . LEU A 1 89 ? 16.922 5.767 -18.615 1.00 62.03 89 LEU A N 1
ATOM 731 C CA . LEU A 1 89 ? 17.746 6.913 -19.002 1.00 62.03 89 LEU A CA 1
ATOM 732 C C . LEU A 1 89 ? 17.553 7.209 -20.495 1.00 62.03 89 LEU A C 1
ATOM 734 O O . LEU A 1 89 ? 17.887 6.387 -21.351 1.00 62.03 89 LEU A O 1
ATOM 738 N N . GLY A 1 90 ? 17.022 8.392 -20.803 1.00 51.09 90 GLY A N 1
ATOM 739 C CA . GLY A 1 90 ? 16.939 8.919 -22.159 1.00 51.09 90 GLY A CA 1
ATOM 740 C C . GLY A 1 90 ? 18.335 9.182 -22.710 1.00 51.09 90 GLY A C 1
ATOM 741 O O . GLY A 1 90 ? 18.855 10.276 -22.538 1.00 51.09 90 GLY A O 1
ATOM 742 N N . ASN A 1 91 ? 18.956 8.140 -23.272 1.00 51.91 91 ASN A N 1
ATOM 743 C CA . ASN A 1 91 ? 19.953 8.112 -24.349 1.00 51.91 91 ASN A CA 1
ATOM 744 C C . ASN A 1 91 ? 20.698 6.766 -24.306 1.00 51.91 91 ASN A C 1
ATOM 746 O O . ASN A 1 91 ? 21.366 6.468 -23.323 1.00 51.91 91 ASN A O 1
ATOM 750 N N . LYS A 1 92 ? 20.582 5.976 -25.389 1.00 54.34 92 LYS A N 1
ATOM 751 C CA . LYS A 1 92 ? 21.424 4.821 -25.790 1.00 54.34 92 LYS A CA 1
ATOM 752 C C . LYS A 1 92 ? 22.342 4.262 -24.688 1.00 54.34 92 LYS A C 1
ATOM 754 O O . LYS A 1 92 ? 23.551 4.485 -24.710 1.00 54.34 92 LYS A O 1
ATOM 759 N N . VAL A 1 93 ? 21.781 3.516 -23.738 1.00 57.84 93 VAL A N 1
ATOM 760 C CA . VAL A 1 93 ? 22.580 2.841 -22.707 1.00 57.84 93 VAL A CA 1
ATOM 761 C C . VAL A 1 93 ? 23.092 1.517 -23.268 1.00 57.84 93 VAL A C 1
ATOM 763 O O . VAL A 1 93 ? 22.308 0.596 -23.472 1.00 57.84 93 VAL A O 1
ATOM 766 N N . SER A 1 94 ? 24.398 1.417 -23.520 1.00 57.59 94 SER A N 1
ATOM 767 C CA . SER A 1 94 ? 25.038 0.165 -23.942 1.00 57.59 94 SER A CA 1
ATOM 768 C C . SER A 1 94 ? 25.110 -0.827 -22.770 1.00 57.59 94 SER A C 1
ATOM 770 O O . SER A 1 94 ? 25.835 -0.614 -21.799 1.00 57.59 94 SER A O 1
ATOM 772 N N . VAL A 1 95 ? 24.342 -1.919 -22.853 1.00 61.31 95 VAL A N 1
ATOM 773 C CA . VAL A 1 95 ? 24.156 -2.926 -21.774 1.00 61.31 95 VAL A CA 1
ATOM 774 C C . VAL A 1 95 ? 25.172 -4.073 -21.837 1.00 61.31 95 VAL A C 1
ATOM 776 O O . VAL A 1 95 ? 24.963 -5.154 -21.297 1.00 61.31 95 VAL A O 1
ATOM 779 N N . GLU A 1 96 ? 26.281 -3.886 -22.548 1.00 62.41 96 GLU A N 1
ATOM 780 C CA . GLU A 1 96 ? 27.186 -4.988 -22.895 1.00 62.41 96 GLU A CA 1
ATOM 781 C C . GLU A 1 96 ? 27.888 -5.611 -21.676 1.00 62.41 96 GLU A C 1
ATOM 783 O O . GLU A 1 96 ? 28.112 -6.820 -21.631 1.00 62.41 96 GLU A O 1
ATOM 788 N N . ARG A 1 97 ? 28.234 -4.799 -20.672 1.00 62.91 97 ARG A N 1
ATOM 789 C CA . ARG A 1 97 ? 29.072 -5.234 -19.536 1.00 62.91 97 ARG A CA 1
ATOM 790 C C . ARG A 1 97 ? 28.340 -5.293 -18.205 1.00 62.91 97 ARG A C 1
ATOM 792 O O . ARG A 1 97 ? 28.810 -5.938 -17.268 1.00 62.91 97 ARG A O 1
ATOM 799 N N . TYR A 1 98 ? 27.196 -4.634 -18.134 1.00 70.62 98 TYR A N 1
ATOM 800 C CA . TYR A 1 98 ? 26.539 -4.307 -16.884 1.00 70.62 98 TYR A CA 1
ATOM 801 C C . TYR A 1 98 ? 25.059 -4.630 -16.952 1.00 70.62 98 TYR A C 1
ATOM 803 O O . TYR A 1 98 ? 24.453 -4.672 -18.020 1.00 70.62 98 TYR A O 1
ATOM 811 N N . THR A 1 99 ? 24.482 -4.832 -15.781 1.00 81.38 99 THR A N 1
ATOM 812 C CA . THR A 1 99 ? 23.037 -4.953 -15.603 1.00 81.38 99 THR A CA 1
ATOM 813 C C . THR A 1 99 ? 22.436 -3.551 -15.557 1.00 81.38 99 THR A C 1
ATOM 815 O O . THR A 1 99 ? 22.961 -2.698 -14.845 1.00 81.38 99 THR A O 1
ATOM 818 N N . ILE A 1 100 ? 21.342 -3.295 -16.276 1.00 85.75 100 ILE A N 1
ATOM 819 C CA . ILE A 1 100 ? 20.509 -2.117 -15.994 1.00 85.75 100 ILE A CA 1
ATOM 820 C C . ILE A 1 100 ? 19.463 -2.537 -14.980 1.00 85.75 100 ILE A C 1
ATOM 822 O O . ILE A 1 100 ? 18.819 -3.575 -15.142 1.00 85.75 100 ILE A O 1
ATOM 826 N N . GLU A 1 101 ? 19.271 -1.712 -13.965 1.00 88.94 101 GLU A N 1
ATOM 827 C CA . GLU A 1 101 ? 18.206 -1.895 -12.995 1.00 88.94 101 GLU A CA 1
ATOM 828 C C . GLU A 1 101 ? 17.516 -0.580 -12.670 1.00 88.94 101 GLU A C 1
ATOM 830 O O . GLU A 1 101 ? 18.106 0.498 -12.764 1.00 88.94 101 GLU A O 1
ATOM 835 N N . GLY A 1 102 ? 16.266 -0.689 -12.251 1.00 89.62 102 GLY A N 1
ATOM 836 C CA . GLY A 1 102 ? 15.482 0.430 -11.769 1.00 89.62 102 GLY A CA 1
ATOM 837 C C . GLY A 1 102 ? 14.348 -0.053 -10.884 1.00 89.62 102 GLY A C 1
ATOM 838 O O . GLY A 1 102 ? 14.054 -1.250 -10.785 1.00 89.62 102 GLY A O 1
ATOM 839 N N . GLU A 1 103 ? 13.730 0.901 -10.205 1.00 92.38 103 GLU A N 1
ATOM 840 C CA . GLU A 1 103 ? 12.701 0.610 -9.226 1.00 92.38 103 GLU A CA 1
ATOM 841 C C . GLU A 1 103 ? 11.676 1.732 -9.146 1.00 92.38 103 GLU A C 1
ATOM 843 O O . GLU A 1 103 ? 12.027 2.913 -9.101 1.00 92.38 103 GLU A O 1
ATOM 848 N N . TYR A 1 104 ? 10.404 1.357 -9.099 1.00 89.25 104 TYR A N 1
ATOM 849 C CA . TYR A 1 104 ? 9.301 2.296 -8.971 1.00 89.25 104 TYR A CA 1
ATOM 850 C C . TYR A 1 104 ? 8.158 1.709 -8.142 1.00 89.25 104 TYR A C 1
ATOM 852 O O . TYR A 1 104 ? 8.086 0.505 -7.896 1.00 89.25 104 TYR A O 1
ATOM 860 N N . GLU A 1 105 ? 7.253 2.580 -7.725 1.00 87.31 105 GLU A N 1
ATOM 861 C CA . GLU A 1 105 ? 5.981 2.248 -7.104 1.00 87.31 105 GLU A CA 1
ATOM 862 C C . GLU A 1 105 ? 4.841 2.833 -7.927 1.00 87.31 105 GLU A C 1
ATOM 864 O O . GLU A 1 105 ? 4.949 3.929 -8.476 1.00 87.31 105 GLU A O 1
ATOM 869 N N . THR A 1 106 ? 3.741 2.097 -8.020 1.00 82.44 106 THR A N 1
ATOM 870 C CA . THR A 1 106 ? 2.523 2.580 -8.662 1.00 82.44 106 THR A CA 1
ATOM 871 C C . THR A 1 106 ? 1.293 2.158 -7.880 1.00 82.44 106 THR A C 1
ATOM 873 O O . THR A 1 106 ? 1.261 1.099 -7.249 1.00 82.44 106 THR A O 1
ATOM 876 N N . LEU A 1 107 ? 0.272 3.007 -7.920 1.00 76.00 107 LEU A N 1
ATOM 877 C CA . LEU A 1 107 ? -1.056 2.721 -7.394 1.00 76.00 107 LEU A CA 1
ATOM 878 C C . LEU A 1 107 ? -1.991 2.147 -8.452 1.00 76.00 107 LEU A C 1
ATOM 880 O O . LEU A 1 107 ? -2.920 1.434 -8.082 1.00 76.00 107 LEU A O 1
ATOM 884 N N . SER A 1 108 ? -1.721 2.407 -9.728 1.00 81.44 108 SER A N 1
ATOM 885 C CA . SER A 1 108 ? -2.550 1.977 -10.849 1.00 81.44 108 SER A CA 1
ATOM 886 C C . SER A 1 108 ? -2.121 0.604 -11.361 1.00 81.44 108 SER A C 1
ATOM 888 O O . SER A 1 108 ? -0.956 0.217 -11.266 1.00 81.44 108 SER A O 1
ATOM 890 N N . SER A 1 109 ? -3.075 -0.138 -11.922 1.00 85.81 109 SER A N 1
ATOM 891 C CA . SER A 1 109 ? -2.737 -1.275 -12.785 1.00 85.81 109 SER A CA 1
ATOM 892 C C . SER A 1 109 ? -2.195 -0.757 -14.118 1.00 85.81 109 SER A C 1
ATOM 894 O O . SER A 1 109 ? -2.463 0.387 -14.493 1.00 85.81 109 SER A O 1
ATOM 896 N N . GLY A 1 110 ? -1.415 -1.573 -14.818 1.00 91.94 110 GLY A N 1
ATOM 897 C CA . GLY A 1 110 ? -0.854 -1.186 -16.105 1.00 91.94 110 GLY A CA 1
ATOM 898 C C . GLY A 1 110 ? 0.073 -2.226 -16.709 1.00 91.94 110 GLY A C 1
ATOM 899 O O . GLY A 1 110 ? 0.138 -3.387 -16.284 1.00 91.94 110 GLY A O 1
ATOM 900 N N . ILE A 1 111 ? 0.844 -1.778 -17.693 1.00 94.25 111 ILE A N 1
ATOM 901 C CA . ILE A 1 111 ? 1.819 -2.582 -18.420 1.00 94.25 111 ILE A CA 1
ATOM 902 C C . ILE A 1 111 ? 3.200 -1.945 -18.278 1.00 94.25 111 ILE A C 1
ATOM 904 O O . ILE A 1 111 ? 3.412 -0.783 -18.618 1.00 94.25 111 ILE A O 1
ATOM 908 N N . LEU A 1 112 ? 4.153 -2.732 -17.782 1.00 94.31 112 LEU A N 1
ATOM 909 C CA . LEU A 1 112 ? 5.577 -2.445 -17.906 1.00 94.31 112 LEU A CA 1
ATOM 910 C C . LEU A 1 112 ? 6.057 -3.004 -19.248 1.00 94.31 112 LEU A C 1
ATOM 912 O O . LEU A 1 112 ? 6.051 -4.222 -19.439 1.00 94.31 112 LEU A O 1
ATOM 916 N N . THR A 1 113 ? 6.506 -2.135 -20.144 1.00 92.88 113 THR A N 1
ATOM 917 C CA . THR A 1 113 ? 7.047 -2.515 -21.449 1.00 92.88 113 THR A CA 1
ATOM 918 C C . THR A 1 113 ? 8.562 -2.370 -21.438 1.00 92.88 113 THR A C 1
ATOM 920 O O . THR A 1 113 ? 9.112 -1.309 -21.142 1.00 92.88 113 THR A O 1
ATOM 923 N N . ILE A 1 114 ? 9.248 -3.463 -21.767 1.00 91.38 114 ILE A N 1
ATOM 924 C CA . ILE A 1 114 ? 10.682 -3.477 -22.043 1.00 91.38 114 ILE A CA 1
ATOM 925 C C . ILE A 1 114 ? 10.847 -3.471 -23.558 1.00 91.38 114 ILE A C 1
ATOM 927 O O . ILE A 1 114 ? 10.593 -4.474 -24.224 1.00 91.38 114 ILE A O 1
ATOM 931 N N . GLU A 1 115 ? 11.292 -2.347 -24.095 1.00 90.19 115 GLU A N 1
ATOM 932 C CA . GLU A 1 115 ? 11.662 -2.187 -25.492 1.00 90.19 115 GLU A CA 1
ATOM 933 C C . GLU A 1 115 ? 13.170 -2.362 -25.641 1.00 90.19 115 GLU A C 1
ATOM 935 O O . GLU A 1 115 ? 13.966 -1.754 -24.920 1.00 90.19 115 GLU A O 1
ATOM 940 N N . VAL A 1 116 ? 13.582 -3.187 -26.600 1.00 87.50 116 VAL A N 1
ATOM 941 C CA . VAL A 1 116 ? 14.992 -3.345 -26.936 1.00 87.50 116 VAL A CA 1
ATOM 942 C C . VAL A 1 116 ? 15.198 -3.196 -28.430 1.00 87.50 116 VAL A C 1
ATOM 944 O O . VAL A 1 116 ? 14.682 -3.978 -29.230 1.00 87.50 116 VAL A O 1
ATOM 947 N N . ASN A 1 117 ? 16.022 -2.220 -28.786 1.00 85.88 117 ASN A N 1
ATOM 948 C CA . ASN A 1 117 ? 16.399 -1.898 -30.150 1.00 85.88 117 ASN A CA 1
ATOM 949 C C . ASN A 1 117 ? 17.779 -2.509 -30.479 1.00 85.88 117 ASN A C 1
ATOM 951 O O . ASN A 1 117 ? 18.790 -2.218 -29.826 1.00 85.88 117 ASN A O 1
ATOM 955 N N . ASN A 1 118 ? 17.799 -3.353 -31.518 1.00 85.38 118 ASN A N 1
ATOM 956 C CA . ASN A 1 118 ? 18.980 -3.982 -32.118 1.00 85.38 118 ASN A CA 1
ATOM 957 C C . ASN A 1 118 ? 19.184 -3.535 -33.586 1.00 85.38 118 ASN A C 1
ATOM 959 O O . ASN A 1 118 ? 19.743 -4.274 -34.395 1.00 85.38 118 ASN A O 1
ATOM 963 N N . GLU A 1 119 ? 18.742 -2.330 -33.960 1.00 80.06 119 GLU A N 1
ATOM 964 C CA . GLU A 1 119 ? 18.821 -1.780 -35.327 1.00 80.06 119 GLU A CA 1
ATOM 965 C C . GLU A 1 119 ? 20.255 -1.708 -35.862 1.00 80.06 119 GLU A C 1
ATOM 967 O O . GLU A 1 119 ? 20.504 -1.944 -37.044 1.00 80.06 119 GLU A O 1
ATOM 972 N N . LYS A 1 120 ? 21.221 -1.427 -34.981 1.00 77.00 120 LYS A N 1
ATOM 973 C CA . LYS A 1 120 ? 22.652 -1.391 -35.323 1.00 77.00 120 LYS A CA 1
ATOM 974 C C . LYS A 1 120 ? 23.331 -2.762 -35.264 1.00 77.00 120 LYS A C 1
ATOM 976 O O . LYS A 1 120 ? 24.473 -2.898 -35.702 1.00 77.00 120 LYS A O 1
ATOM 981 N N . GLY A 1 121 ? 22.663 -3.772 -34.710 1.00 74.06 121 GLY A N 1
ATOM 982 C CA . GLY A 1 121 ? 23.219 -5.105 -34.538 1.00 74.06 121 GLY A CA 1
ATOM 983 C C . GLY A 1 121 ? 23.158 -5.927 -35.819 1.00 74.06 121 GLY A C 1
ATOM 984 O O . GLY A 1 121 ? 22.111 -6.060 -36.447 1.00 74.06 121 GLY A O 1
ATOM 985 N N . GLN A 1 122 ? 24.289 -6.531 -36.179 1.00 79.62 122 GLN A N 1
ATOM 986 C CA . GLN A 1 122 ? 24.401 -7.434 -37.333 1.00 79.62 122 GLN A CA 1
ATOM 987 C C . GLN A 1 122 ? 24.022 -8.886 -37.005 1.00 79.62 122 GLN A C 1
ATOM 989 O O . GLN A 1 122 ? 23.991 -9.728 -37.895 1.00 79.62 122 GLN A O 1
ATOM 994 N N . VAL A 1 123 ? 23.767 -9.196 -35.732 1.00 84.38 123 VAL A N 1
ATOM 995 C CA . VAL A 1 123 ? 23.473 -10.551 -35.253 1.00 84.38 123 VAL A CA 1
ATOM 996 C C . VAL A 1 123 ? 22.318 -10.539 -34.265 1.00 84.38 123 VAL A C 1
ATOM 998 O O . VAL A 1 123 ? 22.063 -9.529 -33.598 1.00 84.38 123 VAL A O 1
ATOM 1001 N N . ASP A 1 124 ? 21.668 -11.690 -34.148 1.00 86.31 124 ASP A N 1
ATOM 1002 C CA . ASP A 1 124 ? 20.635 -11.924 -33.152 1.00 86.31 124 ASP A CA 1
ATOM 1003 C C . ASP A 1 124 ? 21.199 -11.801 -31.732 1.00 86.31 124 ASP A C 1
ATOM 1005 O O . ASP A 1 124 ? 22.357 -12.144 -31.448 1.00 86.31 124 ASP A O 1
ATOM 1009 N N . ARG A 1 125 ? 20.360 -11.303 -30.826 1.00 86.56 125 ARG A N 1
ATOM 1010 C CA . ARG A 1 125 ? 20.691 -11.071 -29.419 1.00 86.56 125 ARG A CA 1
ATOM 1011 C C . ARG A 1 125 ? 19.705 -11.783 -28.510 1.00 86.56 125 ARG A C 1
ATOM 1013 O O . ARG A 1 125 ? 18.542 -11.971 -28.860 1.00 86.56 125 ARG A O 1
ATOM 1020 N N . VAL A 1 126 ? 20.182 -12.146 -27.325 1.00 89.06 126 VAL A N 1
ATOM 1021 C CA . VAL A 1 126 ? 19.359 -12.683 -26.243 1.00 89.06 126 VAL A CA 1
ATOM 1022 C C . VAL A 1 126 ? 19.421 -11.704 -25.087 1.00 89.06 126 VAL A C 1
ATOM 1024 O O . VAL A 1 126 ? 20.508 -11.398 -24.588 1.00 89.06 126 VAL A O 1
ATOM 1027 N N . VAL A 1 127 ? 18.252 -11.220 -24.683 1.00 89.38 127 VAL A N 1
ATOM 1028 C CA . VAL A 1 127 ? 18.099 -10.346 -23.524 1.00 89.38 127 VAL A CA 1
ATOM 1029 C C . VAL A 1 127 ? 17.442 -11.127 -22.409 1.00 89.38 127 VAL A C 1
ATOM 1031 O O . VAL A 1 127 ? 16.401 -11.747 -22.613 1.00 89.38 127 VAL A O 1
ATOM 1034 N N . TRP A 1 128 ? 18.064 -11.072 -21.239 1.00 92.12 128 TRP A N 1
ATOM 1035 C CA . TRP A 1 128 ? 17.595 -11.673 -20.002 1.00 92.12 128 TRP A CA 1
ATOM 1036 C C . TRP A 1 128 ? 17.038 -10.587 -19.099 1.00 92.12 128 TRP A C 1
ATOM 1038 O O . TRP A 1 128 ? 17.656 -9.533 -18.930 1.00 92.12 128 TRP A O 1
ATOM 1048 N N . PHE A 1 129 ? 15.892 -10.850 -18.483 1.00 92.12 129 PHE A N 1
ATOM 1049 C CA . PHE A 1 129 ? 15.247 -9.883 -17.607 1.00 92.12 129 PHE A CA 1
ATOM 1050 C C . PHE A 1 129 ? 14.741 -10.527 -16.320 1.00 92.12 129 PHE A C 1
ATOM 1052 O O . PHE A 1 129 ? 14.582 -11.739 -16.201 1.00 92.12 129 PHE A O 1
ATOM 1059 N N . ARG A 1 130 ? 14.489 -9.702 -15.312 1.00 93.12 130 ARG A N 1
ATOM 1060 C CA . ARG A 1 130 ? 13.785 -10.113 -14.103 1.00 93.12 130 ARG A CA 1
ATOM 1061 C C . ARG A 1 130 ? 12.962 -8.948 -13.610 1.00 93.12 130 ARG A C 1
ATOM 1063 O O . ARG A 1 130 ? 13.480 -7.847 -13.474 1.00 93.12 130 ARG A O 1
ATOM 1070 N N . VAL A 1 131 ? 11.706 -9.222 -13.289 1.00 92.62 131 VAL A N 1
ATOM 1071 C CA . VAL A 1 131 ? 10.816 -8.263 -12.642 1.00 92.62 131 VAL A CA 1
ATOM 1072 C C . VAL A 1 131 ? 10.334 -8.877 -11.341 1.00 92.62 131 VAL A C 1
ATOM 1074 O O . VAL A 1 131 ? 9.794 -9.981 -11.329 1.00 92.62 131 VAL A O 1
ATOM 1077 N N . LYS A 1 132 ? 10.584 -8.185 -10.234 1.00 92.94 132 LYS A N 1
ATOM 1078 C CA . LYS A 1 132 ? 10.032 -8.513 -8.924 1.00 92.94 132 LYS A CA 1
ATOM 1079 C C . LYS A 1 132 ? 8.881 -7.559 -8.654 1.00 92.94 132 LYS A C 1
ATOM 1081 O O . LYS A 1 132 ? 9.054 -6.348 -8.774 1.00 92.94 132 LYS A O 1
ATOM 1086 N N . GLN A 1 133 ? 7.741 -8.115 -8.270 1.00 91.38 133 GLN A N 1
ATOM 1087 C CA . GLN A 1 133 ? 6.558 -7.355 -7.888 1.00 91.38 133 GLN A CA 1
ATOM 1088 C C . GLN A 1 133 ? 6.266 -7.620 -6.413 1.00 91.38 133 GLN A C 1
ATOM 1090 O O . GLN A 1 133 ? 6.242 -8.776 -5.988 1.00 91.38 133 GLN A O 1
ATOM 1095 N N . ALA A 1 134 ? 6.064 -6.564 -5.633 1.00 85.19 134 ALA A N 1
ATOM 1096 C CA . ALA A 1 134 ? 5.666 -6.651 -4.235 1.00 85.19 134 ALA A CA 1
ATOM 1097 C C . ALA A 1 134 ? 4.453 -5.753 -3.996 1.00 85.19 134 ALA A C 1
ATOM 1099 O O . ALA A 1 134 ? 4.469 -4.580 -4.360 1.00 85.19 134 ALA A O 1
ATOM 1100 N N . SER A 1 135 ? 3.398 -6.288 -3.383 1.00 78.56 135 SER A N 1
ATOM 1101 C CA . SER A 1 135 ? 2.214 -5.497 -3.049 1.00 78.56 135 SER A CA 1
ATOM 1102 C C . SER A 1 135 ? 2.544 -4.452 -1.984 1.00 78.56 135 SER A C 1
ATOM 1104 O O . SER A 1 135 ? 3.104 -4.773 -0.934 1.00 78.56 135 SER A O 1
ATOM 1106 N N . LEU A 1 136 ? 2.154 -3.205 -2.232 1.00 72.81 136 LEU A N 1
ATOM 1107 C CA . LEU A 1 136 ? 2.179 -2.142 -1.239 1.00 72.81 136 LEU A CA 1
ATOM 1108 C C . LEU A 1 136 ? 1.087 -2.405 -0.203 1.00 72.81 136 LEU A C 1
ATOM 1110 O O . LEU A 1 136 ? -0.045 -2.766 -0.539 1.00 72.81 136 LEU A O 1
ATOM 1114 N N . SER A 1 137 ? 1.410 -2.212 1.076 1.00 62.75 137 SER A N 1
ATOM 1115 C CA . SER A 1 137 ? 0.444 -2.433 2.149 1.00 62.75 137 SER A CA 1
ATOM 1116 C C . SER A 1 137 ? -0.744 -1.479 1.995 1.00 62.75 137 SER A C 1
ATOM 1118 O O . SER A 1 137 ? -0.571 -0.257 2.025 1.00 62.75 137 SER A O 1
ATOM 1120 N N . LYS A 1 138 ? -1.958 -2.023 1.862 1.00 71.06 138 LYS A N 1
ATOM 1121 C CA . LYS A 1 138 ? -3.194 -1.233 1.944 1.00 71.06 138 LYS A CA 1
ATOM 1122 C C . LYS A 1 138 ? -3.340 -0.690 3.373 1.00 71.06 138 LYS A C 1
ATOM 1124 O O . LYS A 1 138 ? -2.921 -1.351 4.326 1.00 71.06 138 LYS A O 1
ATOM 1129 N N . SER A 1 139 ? -3.858 0.530 3.523 1.00 76.44 139 SER A N 1
ATOM 1130 C CA . SER A 1 139 ? -4.342 1.006 4.821 1.00 76.44 139 SER A CA 1
ATOM 1131 C C . SER A 1 139 ? -5.845 0.817 4.847 1.00 76.44 139 SER A C 1
ATOM 1133 O O . SER A 1 139 ? -6.583 1.529 4.167 1.00 76.44 139 SER A O 1
ATOM 1135 N N . HIS A 1 140 ? -6.280 -0.162 5.628 1.00 78.12 140 HIS A N 1
ATOM 1136 C CA . HIS A 1 140 ? -7.691 -0.465 5.806 1.00 78.12 140 HIS A CA 1
ATOM 1137 C C . HIS A 1 140 ? -8.440 0.678 6.491 1.00 78.12 140 HIS A C 1
ATOM 1139 O O . HIS A 1 140 ? -9.613 0.888 6.186 1.00 78.12 140 HIS A O 1
ATOM 1145 N N . LEU A 1 141 ? -7.776 1.410 7.396 1.00 82.88 141 LEU A N 1
ATOM 1146 C CA . LEU A 1 141 ? -8.379 2.568 8.052 1.00 82.88 141 LEU A CA 1
ATOM 1147 C C . LEU A 1 141 ? -8.601 3.713 7.068 1.00 82.88 141 LEU A C 1
ATOM 1149 O O . LEU A 1 141 ? -9.720 4.208 6.977 1.00 82.88 141 LEU A O 1
ATOM 1153 N N . PHE A 1 142 ? -7.578 4.101 6.301 1.00 84.69 142 PHE A N 1
ATOM 1154 C CA . PHE A 1 142 ? -7.719 5.182 5.324 1.00 84.69 142 PHE A CA 1
ATOM 1155 C C . PHE A 1 142 ? -8.770 4.853 4.261 1.00 84.69 142 PHE A C 1
ATOM 1157 O O . PHE A 1 142 ? -9.666 5.652 4.015 1.00 84.69 142 PHE A O 1
ATOM 1164 N N . GLU A 1 143 ? -8.690 3.661 3.665 1.00 80.94 143 GLU A N 1
ATOM 1165 C CA . GLU A 1 143 ? -9.624 3.222 2.623 1.00 80.94 143 GLU A CA 1
ATOM 1166 C C . GLU A 1 143 ? -11.062 3.152 3.147 1.00 80.94 143 GLU A C 1
ATOM 1168 O O . GLU A 1 143 ? -11.992 3.604 2.484 1.00 80.94 143 GLU A O 1
ATOM 1173 N N . GLY A 1 144 ? -11.254 2.646 4.368 1.00 80.88 144 GLY A N 1
ATOM 1174 C CA . GLY A 1 144 ? -12.570 2.618 4.992 1.00 80.88 144 GLY A CA 1
ATOM 1175 C C . GLY A 1 144 ? -13.130 4.015 5.261 1.00 80.88 144 GLY A C 1
ATOM 1176 O O . GLY A 1 144 ? -14.284 4.268 4.926 1.00 80.88 144 GLY A O 1
ATOM 1177 N N . ILE A 1 145 ? -12.320 4.926 5.814 1.00 86.19 145 ILE A N 1
ATOM 1178 C CA . ILE A 1 145 ? -12.720 6.322 6.063 1.00 86.19 145 ILE A CA 1
ATOM 1179 C C . ILE A 1 145 ? -13.087 7.012 4.747 1.00 86.19 145 ILE A C 1
ATOM 1181 O O . ILE A 1 145 ? -14.129 7.659 4.656 1.00 86.19 145 ILE A O 1
ATOM 1185 N N . PHE A 1 146 ? -12.259 6.840 3.715 1.00 84.12 146 PHE A N 1
ATOM 1186 C CA . PHE A 1 146 ? -12.508 7.411 2.399 1.00 84.12 146 PHE A CA 1
ATOM 1187 C C . PHE A 1 146 ? -13.824 6.895 1.805 1.00 84.12 146 PHE A C 1
ATOM 1189 O O . PHE A 1 146 ? -14.679 7.695 1.436 1.00 84.12 146 PHE A O 1
ATOM 1196 N N . ASN A 1 147 ? -14.035 5.576 1.787 1.00 80.88 147 ASN A N 1
ATOM 1197 C CA . ASN A 1 147 ? -15.247 4.968 1.231 1.00 80.88 147 ASN A CA 1
ATOM 1198 C C . ASN A 1 147 ? -16.513 5.366 2.000 1.00 80.88 147 ASN A C 1
ATOM 1200 O O . ASN A 1 147 ? -17.560 5.580 1.392 1.00 80.88 147 ASN A O 1
ATOM 1204 N N . MET A 1 148 ? -16.428 5.495 3.325 1.00 84.38 148 MET A N 1
ATOM 1205 C CA . MET A 1 148 ? -17.521 5.978 4.174 1.00 84.38 148 MET A CA 1
ATOM 1206 C C . MET A 1 148 ? -17.920 7.419 3.809 1.00 84.38 148 MET A C 1
ATOM 1208 O O . MET A 1 148 ? -19.101 7.729 3.635 1.00 84.38 148 MET A O 1
ATOM 1212 N N . ILE A 1 149 ? -16.938 8.303 3.630 1.00 83.69 149 ILE A N 1
ATOM 1213 C CA . ILE A 1 149 ? -17.177 9.711 3.276 1.00 83.69 149 ILE A CA 1
ATOM 1214 C C . ILE A 1 149 ? -17.645 9.847 1.828 1.00 83.69 149 ILE A C 1
ATOM 1216 O O . ILE A 1 149 ? -18.536 10.644 1.536 1.00 83.69 149 ILE A O 1
ATOM 1220 N N . TYR A 1 150 ? -17.098 9.036 0.928 1.00 79.75 150 TYR A N 1
ATOM 1221 C CA . TYR A 1 150 ? -17.547 8.961 -0.454 1.00 79.75 150 TYR A CA 1
ATOM 1222 C C . TYR A 1 150 ? -19.014 8.519 -0.528 1.00 79.75 150 TYR A C 1
ATOM 1224 O O . TYR A 1 150 ? -19.836 9.210 -1.125 1.00 79.75 150 TYR A O 1
ATOM 1232 N N . SER A 1 151 ? -19.377 7.436 0.165 1.00 80.50 151 SER A N 1
ATOM 1233 C CA . SER A 1 151 ? -20.744 6.893 0.165 1.00 80.50 151 SER A CA 1
ATOM 1234 C C . SER A 1 151 ? -21.759 7.877 0.750 1.00 80.50 151 SER A C 1
ATOM 1236 O O . SER A 1 151 ? -22.824 8.073 0.172 1.00 80.50 151 SER A O 1
ATOM 1238 N N . SER A 1 152 ? -21.420 8.554 1.852 1.00 79.81 152 SER A N 1
ATOM 1239 C CA . SER A 1 152 ? -22.281 9.599 2.435 1.00 79.81 152 SER A CA 1
ATOM 1240 C C . SER A 1 152 ? -22.403 10.845 1.553 1.00 79.81 152 SER A C 1
ATOM 1242 O O . SER A 1 152 ? -23.420 11.529 1.607 1.00 79.81 152 SER A O 1
ATOM 1244 N N . SER A 1 153 ? -21.404 11.124 0.712 1.00 74.19 153 SER A N 1
ATOM 1245 C CA . SER A 1 153 ? -21.459 12.215 -0.269 1.00 74.19 153 SER A CA 1
ATOM 1246 C C . SER A 1 153 ? -22.247 11.835 -1.534 1.00 74.19 153 SER A C 1
ATOM 1248 O O . SER A 1 153 ? -22.760 12.724 -2.203 1.00 74.19 153 SER A O 1
ATOM 1250 N N . CYS A 1 154 ? -22.386 10.537 -1.839 1.00 66.75 154 CYS A N 1
ATOM 1251 C CA . CYS A 1 154 ? -23.158 10.023 -2.980 1.00 66.75 154 CYS A CA 1
ATOM 1252 C C . CYS A 1 154 ? -24.618 9.659 -2.638 1.00 66.75 154 CYS A C 1
ATOM 1254 O O . CYS A 1 154 ? -25.444 9.547 -3.536 1.00 66.75 154 CYS A O 1
ATOM 1256 N N . GLY A 1 155 ? -24.939 9.412 -1.363 1.00 55.06 155 GLY A N 1
ATOM 1257 C CA . GLY A 1 155 ? -26.196 8.784 -0.927 1.00 55.06 155 GLY A CA 1
ATOM 1258 C C . GLY A 1 155 ? -27.401 9.710 -0.710 1.00 55.06 155 GLY A C 1
ATOM 1259 O O . GLY A 1 155 ? -28.363 9.292 -0.069 1.00 55.06 155 GLY A O 1
ATOM 1260 N N . GLY A 1 156 ? -27.364 10.958 -1.187 1.00 50.44 156 GLY A N 1
ATOM 1261 C CA . GLY A 1 156 ? -28.480 11.906 -1.081 1.00 50.44 156 GLY A CA 1
ATOM 1262 C C . GLY A 1 156 ? -29.371 11.893 -2.327 1.00 50.44 156 GLY A C 1
ATOM 1263 O O . GLY A 1 156 ? -28.877 12.106 -3.426 1.00 50.44 156 GLY A O 1
ATOM 1264 N N . ASN A 1 157 ? -30.670 11.646 -2.136 1.00 45.12 157 ASN A N 1
ATOM 1265 C CA . ASN A 1 157 ? -31.737 11.559 -3.143 1.00 45.12 157 ASN A CA 1
ATOM 1266 C C . ASN A 1 157 ? -31.585 12.443 -4.407 1.00 45.12 157 ASN A C 1
ATOM 1268 O O . ASN A 1 157 ? -31.491 13.663 -4.325 1.00 45.12 157 ASN A O 1
ATOM 1272 N N . ASP A 1 158 ? -31.723 11.789 -5.563 1.00 48.69 158 ASP A N 1
ATOM 1273 C CA . ASP A 1 158 ? -32.464 12.232 -6.758 1.00 48.69 158 ASP A CA 1
ATOM 1274 C C . ASP A 1 158 ? -32.124 13.570 -7.439 1.00 48.69 158 ASP A C 1
ATOM 1276 O O . ASP A 1 158 ? -32.942 14.130 -8.175 1.00 48.69 158 ASP A O 1
ATOM 1280 N N . HIS A 1 159 ? -30.901 14.073 -7.291 1.00 40.31 159 HIS A N 1
ATOM 1281 C CA . HIS A 1 159 ? -30.417 15.182 -8.112 1.00 40.31 159 HIS A CA 1
ATOM 1282 C C . HIS A 1 159 ? -29.196 14.756 -8.922 1.00 40.31 159 HIS A C 1
ATOM 1284 O O . HIS A 1 159 ? -28.199 14.290 -8.380 1.00 40.31 159 HIS A O 1
ATOM 1290 N N . THR A 1 160 ? -29.350 14.876 -10.245 1.00 41.91 160 THR A N 1
ATOM 1291 C CA . THR A 1 160 ? -28.335 14.818 -11.305 1.00 41.91 160 THR A CA 1
ATOM 1292 C C . THR A 1 160 ? -26.910 14.822 -10.768 1.00 41.91 160 THR A C 1
ATOM 1294 O O . THR A 1 160 ? -26.470 15.844 -10.246 1.00 41.91 160 THR A O 1
ATOM 1297 N N . ALA A 1 161 ? -26.223 13.686 -10.912 1.00 43.47 161 ALA A N 1
ATOM 1298 C CA . ALA A 1 161 ? -24.837 13.468 -10.521 1.00 43.47 161 ALA A CA 1
ATOM 1299 C C . ALA A 1 161 ? -23.914 14.549 -11.111 1.00 43.47 161 ALA A C 1
ATOM 1301 O O . ALA A 1 161 ? -23.348 14.395 -12.190 1.00 43.47 161 ALA A O 1
ATOM 1302 N N . THR A 1 162 ? -23.780 15.666 -10.405 1.00 49.03 162 THR A N 1
ATOM 1303 C CA . THR A 1 162 ? -22.650 16.573 -10.547 1.00 49.03 162 THR A CA 1
ATOM 1304 C C . THR A 1 162 ? -21.424 15.809 -10.084 1.00 49.03 162 THR A C 1
ATOM 1306 O O . THR A 1 162 ? -21.474 15.201 -9.012 1.00 49.03 162 THR A O 1
ATOM 1309 N N . GLU A 1 163 ? -20.366 15.810 -10.898 1.00 55.78 163 GLU A N 1
ATOM 1310 C CA . GLU A 1 163 ? -19.051 15.266 -10.553 1.00 55.78 163 GLU A CA 1
ATOM 1311 C C . GLU A 1 163 ? -18.728 15.600 -9.099 1.00 55.78 163 GLU A C 1
ATOM 1313 O O . GLU A 1 163 ? -18.500 16.756 -8.740 1.00 55.78 163 GLU A O 1
ATOM 1318 N N . ILE A 1 164 ? -18.775 14.585 -8.239 1.00 62.03 164 ILE A N 1
ATOM 1319 C CA . ILE A 1 164 ? -18.320 14.738 -6.869 1.00 62.03 164 ILE A CA 1
ATOM 1320 C C . ILE A 1 164 ? -16.827 14.989 -6.979 1.00 62.03 164 ILE A C 1
ATOM 1322 O O . ILE A 1 164 ? -16.068 14.102 -7.371 1.00 62.03 164 ILE A O 1
ATOM 1326 N N . ASP A 1 165 ? -16.428 16.213 -6.657 1.00 68.19 165 ASP A N 1
ATOM 1327 C CA . ASP A 1 165 ? -15.033 16.597 -6.642 1.00 68.19 165 ASP A CA 1
ATOM 1328 C C . ASP A 1 165 ? -14.285 15.709 -5.638 1.00 68.19 165 ASP A C 1
ATOM 1330 O O . ASP A 1 165 ? -14.465 15.782 -4.417 1.00 68.19 165 ASP A O 1
ATOM 1334 N N . VAL A 1 166 ? -13.446 14.828 -6.180 1.00 68.69 166 VAL A N 1
ATOM 1335 C CA . VAL A 1 166 ? -12.614 13.901 -5.413 1.00 68.69 166 VAL A CA 1
ATOM 1336 C C . VAL A 1 166 ? -11.729 14.670 -4.430 1.00 68.69 166 VAL A C 1
ATOM 1338 O O . VAL A 1 166 ? -11.463 14.161 -3.339 1.00 68.69 166 VAL A O 1
ATOM 1341 N N . ALA A 1 167 ? -11.326 15.906 -4.752 1.00 70.38 167 ALA A N 1
ATOM 1342 C CA . ALA A 1 167 ? -10.561 16.745 -3.836 1.00 70.38 167 ALA A CA 1
ATOM 1343 C C . ALA A 1 167 ? -11.379 17.118 -2.589 1.00 70.38 167 ALA A C 1
ATOM 1345 O O . ALA A 1 167 ? -10.868 17.014 -1.473 1.00 70.38 167 ALA A O 1
ATOM 1346 N N . THR A 1 168 ? -12.664 17.435 -2.749 1.00 76.50 168 THR A N 1
ATOM 1347 C CA . THR A 1 168 ? -13.583 17.691 -1.630 1.00 76.50 168 THR A CA 1
ATOM 1348 C C . THR A 1 168 ? -13.780 16.446 -0.753 1.00 76.50 168 THR A C 1
ATOM 1350 O O . THR A 1 168 ? -13.758 16.537 0.478 1.00 76.50 168 THR A O 1
ATOM 1353 N N . VAL A 1 169 ? -13.920 15.255 -1.348 1.00 79.81 169 VAL A N 1
ATOM 1354 C CA . VAL A 1 169 ? -14.016 13.990 -0.585 1.00 79.81 169 VAL A CA 1
ATOM 1355 C C . VAL A 1 169 ? -12.722 13.714 0.183 1.00 79.81 169 VAL A C 1
ATOM 1357 O O . VAL A 1 169 ? -12.768 13.344 1.358 1.00 79.81 169 VAL A O 1
ATOM 1360 N N . LEU A 1 170 ? -11.569 13.932 -0.452 1.00 79.44 170 LEU A N 1
ATOM 1361 C CA . LEU A 1 170 ? -10.257 13.789 0.177 1.00 79.44 170 LEU A CA 1
ATOM 1362 C C . LEU A 1 170 ? -10.071 14.767 1.341 1.00 79.44 170 LEU A C 1
ATOM 1364 O O . LEU A 1 170 ? -9.608 14.352 2.401 1.00 79.44 170 LEU A O 1
ATOM 1368 N N . GLU A 1 171 ? -10.455 16.037 1.192 1.00 82.06 171 GLU A N 1
ATOM 1369 C CA . GLU A 1 171 ? -10.347 17.029 2.270 1.00 82.06 171 GLU A CA 1
ATOM 1370 C C . GLU A 1 171 ? -11.210 16.634 3.474 1.00 82.06 171 GLU A C 1
ATOM 1372 O O . GLU A 1 171 ? -10.741 16.658 4.615 1.00 82.06 171 GLU A O 1
ATOM 1377 N N . ARG A 1 172 ? -12.438 16.155 3.233 1.00 84.44 172 ARG A N 1
ATOM 1378 C CA . ARG A 1 172 ? -13.302 15.618 4.296 1.00 84.44 172 ARG A CA 1
ATOM 1379 C C . ARG A 1 172 ? -12.695 14.376 4.953 1.00 84.44 172 ARG A C 1
ATOM 1381 O O . ARG A 1 172 ? -12.759 14.254 6.177 1.00 84.44 172 ARG A O 1
ATOM 1388 N N . ALA A 1 173 ? -12.070 13.486 4.179 1.00 86.88 173 ALA A N 1
ATOM 1389 C CA . ALA A 1 173 ? -11.367 12.317 4.709 1.00 86.88 173 ALA A CA 1
ATOM 1390 C C . ALA A 1 173 ? -10.178 12.700 5.590 1.00 86.88 173 ALA A C 1
ATOM 1392 O O . ALA A 1 173 ? -10.030 12.153 6.683 1.00 86.88 173 ALA A O 1
ATOM 1393 N N . PHE A 1 174 ? -9.379 13.686 5.186 1.00 86.06 174 PHE A N 1
ATOM 1394 C CA . PHE A 1 174 ? -8.291 14.184 6.022 1.00 86.06 174 PHE A CA 1
ATOM 1395 C C . PHE A 1 174 ? -8.790 14.903 7.273 1.00 86.06 174 PHE A C 1
ATOM 1397 O O . PHE A 1 174 ? -8.236 14.674 8.341 1.00 86.06 174 PHE A O 1
ATOM 1404 N N . HIS A 1 175 ? -9.873 15.678 7.197 1.00 87.12 175 HIS A N 1
ATOM 1405 C CA . HIS A 1 175 ? -10.482 16.284 8.385 1.00 87.12 175 HIS A CA 1
ATOM 1406 C C . HIS A 1 175 ? -10.989 15.227 9.384 1.00 87.12 175 HIS A C 1
ATOM 1408 O O . HIS A 1 175 ? -10.856 15.380 10.605 1.00 87.12 175 HIS A O 1
ATOM 1414 N N . PHE A 1 176 ? -11.548 14.126 8.874 1.00 88.81 176 PHE A N 1
ATOM 1415 C CA . PHE A 1 176 ? -11.940 12.982 9.692 1.00 88.81 176 PHE A CA 1
ATOM 1416 C C . PHE A 1 176 ? -10.714 12.349 10.365 1.00 88.81 176 PHE A C 1
ATOM 1418 O O . PHE A 1 176 ? -10.694 12.177 11.583 1.00 88.81 176 PHE A O 1
ATOM 1425 N N . ILE A 1 177 ? -9.655 12.078 9.598 1.00 88.94 177 ILE A N 1
ATOM 1426 C CA . ILE A 1 177 ? -8.391 11.538 10.118 1.00 88.94 177 ILE A CA 1
ATOM 1427 C C . ILE A 1 177 ? -7.784 12.478 11.167 1.00 88.94 177 ILE A C 1
ATOM 1429 O O . ILE A 1 177 ? -7.368 12.009 12.219 1.00 88.94 177 ILE A O 1
ATOM 1433 N N . ASP A 1 178 ? -7.804 13.792 10.961 1.00 87.69 178 ASP A N 1
ATOM 1434 C CA . ASP A 1 178 ? -7.277 14.763 11.926 1.00 87.69 178 ASP A CA 1
ATOM 1435 C C . ASP A 1 178 ? -8.061 14.753 13.237 1.00 87.69 178 ASP A C 1
ATOM 1437 O O . ASP A 1 178 ? -7.491 14.857 14.325 1.00 87.69 178 ASP A O 1
ATOM 1441 N N . SER A 1 179 ? -9.382 14.620 13.151 1.00 88.50 179 SER A N 1
ATOM 1442 C CA . SER A 1 179 ? -10.247 14.488 14.323 1.00 88.50 179 SER A CA 1
ATOM 1443 C C . SER A 1 179 ? -9.974 13.188 15.087 1.00 88.50 179 SER A C 1
ATOM 1445 O O . SER A 1 179 ? -9.986 13.194 16.321 1.00 88.50 179 SER A O 1
ATOM 1447 N N . LEU A 1 180 ? -9.681 12.101 14.364 1.00 88.94 180 LEU A N 1
ATOM 1448 C CA . LEU A 1 180 ? -9.313 10.795 14.915 1.00 88.94 180 LEU A CA 1
ATOM 1449 C C . LEU A 1 180 ? -7.939 10.834 15.603 1.00 88.94 180 LEU A C 1
ATOM 1451 O O . LEU A 1 180 ? -7.824 10.466 16.771 1.00 88.94 180 LEU A O 1
ATOM 1455 N N . LEU A 1 181 ? -6.914 11.323 14.900 1.00 88.88 181 LEU A N 1
ATOM 1456 C CA . LEU A 1 181 ? -5.524 11.386 15.366 1.00 88.88 181 LEU A CA 1
ATOM 1457 C C . LEU A 1 181 ? -5.318 12.368 16.525 1.00 88.88 181 LEU A C 1
ATOM 1459 O O . LEU A 1 181 ? -4.367 12.210 17.278 1.00 88.88 181 LEU A O 1
ATOM 1463 N N . ASN A 1 182 ? -6.211 13.348 16.699 1.00 87.88 182 ASN A N 1
ATOM 1464 C CA . ASN A 1 182 ? -6.202 14.267 17.844 1.00 87.88 182 ASN A CA 1
ATOM 1465 C C . ASN A 1 182 ? -7.183 13.865 18.962 1.00 87.88 182 ASN A C 1
ATOM 1467 O O . ASN A 1 182 ? -7.342 14.598 19.939 1.00 87.88 182 ASN A O 1
ATOM 1471 N N . GLY A 1 183 ? -7.902 12.747 18.806 1.00 84.44 183 GLY A N 1
ATOM 1472 C CA . GLY A 1 183 ? -8.826 12.225 19.818 1.00 84.44 183 GLY A CA 1
ATOM 1473 C C . GLY A 1 183 ? -10.089 13.067 20.030 1.00 84.44 183 GLY A C 1
ATOM 1474 O O . GLY A 1 183 ? -10.828 12.819 20.981 1.00 84.44 183 GLY A O 1
ATOM 1475 N N . ARG A 1 184 ? -10.350 14.050 19.155 1.00 88.12 184 ARG A N 1
ATOM 1476 C CA . ARG A 1 184 ? -11.525 14.946 19.203 1.00 88.12 184 ARG A CA 1
ATOM 1477 C C . ARG A 1 184 ? -12.782 14.317 18.608 1.00 88.12 184 ARG A C 1
ATOM 1479 O O . ARG A 1 184 ? -13.874 14.847 18.791 1.00 88.12 184 ARG A O 1
ATOM 1486 N N . MET A 1 185 ? -12.626 13.216 17.879 1.00 87.06 185 MET A N 1
ATOM 1487 C CA . MET A 1 185 ? -13.734 12.499 17.263 1.00 87.06 185 MET A CA 1
ATOM 1488 C C . MET A 1 185 ? -14.727 11.998 18.312 1.00 87.06 185 MET A C 1
ATOM 1490 O O . MET A 1 185 ? -14.316 11.425 19.324 1.00 87.06 185 MET A O 1
ATOM 1494 N N . LYS A 1 186 ? -16.022 12.213 18.068 1.00 85.88 186 LYS A N 1
ATOM 1495 C CA . LYS A 1 186 ? -17.093 11.768 18.965 1.00 85.88 186 LYS A CA 1
ATOM 1496 C C . LYS A 1 186 ? -17.485 10.327 18.669 1.00 85.88 186 LYS A C 1
ATOM 1498 O O . LYS A 1 186 ? -17.358 9.861 17.539 1.00 85.88 186 LYS A O 1
ATOM 1503 N N . LEU A 1 187 ? -18.007 9.626 19.673 1.00 80.62 187 LEU A N 1
ATOM 1504 C CA . LEU A 1 187 ? -18.399 8.217 19.537 1.00 80.62 187 LEU A CA 1
ATOM 1505 C C . LEU A 1 187 ? -19.478 7.996 18.475 1.00 80.62 187 LEU A C 1
ATOM 1507 O O . LEU A 1 187 ? -19.397 7.014 17.739 1.00 80.62 187 LEU A O 1
ATOM 1511 N N . LYS A 1 188 ? -20.441 8.916 18.355 1.00 81.19 188 LYS A N 1
ATOM 1512 C CA . LYS A 1 188 ? -21.468 8.862 17.304 1.00 81.19 188 LYS A CA 1
ATOM 1513 C C . LYS A 1 188 ? -20.889 8.913 15.885 1.00 81.19 188 LYS A C 1
ATOM 1515 O O . LYS A 1 188 ? -21.395 8.238 14.998 1.00 81.19 188 LYS A O 1
ATOM 1520 N N . ASP A 1 189 ? -19.788 9.640 15.692 1.00 80.88 189 ASP A N 1
ATOM 1521 C CA . ASP A 1 189 ? -19.118 9.774 14.391 1.00 80.88 189 ASP A CA 1
ATOM 1522 C C . ASP A 1 189 ? -18.226 8.551 14.087 1.00 80.88 189 ASP A C 1
ATOM 1524 O O . ASP A 1 189 ? -17.773 8.356 12.962 1.00 80.88 189 ASP A O 1
ATOM 1528 N N . MET A 1 190 ? -17.977 7.703 15.092 1.00 78.69 190 MET A N 1
ATOM 1529 C CA . MET A 1 190 ? -17.188 6.472 14.981 1.00 78.69 190 MET A CA 1
ATOM 1530 C C . MET A 1 190 ? -18.034 5.237 14.648 1.00 78.69 190 MET A C 1
ATOM 1532 O O . MET A 1 190 ? -17.467 4.173 14.391 1.00 78.69 190 MET A O 1
ATOM 1536 N N . VAL A 1 191 ? -19.369 5.341 14.666 1.00 77.31 191 VAL A N 1
ATOM 1537 C CA . VAL A 1 191 ? -20.285 4.198 14.480 1.00 77.31 191 VAL A CA 1
ATOM 1538 C C . VAL A 1 191 ? -19.998 3.462 13.173 1.00 77.31 191 VAL A C 1
ATOM 1540 O O . VAL A 1 191 ? -19.864 2.238 13.176 1.00 77.31 191 VAL A O 1
ATOM 1543 N N . ASP A 1 192 ? -19.791 4.194 12.082 1.00 75.12 192 ASP A N 1
ATOM 1544 C CA . ASP A 1 192 ? -19.453 3.613 10.780 1.00 75.12 192 ASP A CA 1
ATOM 1545 C C . ASP A 1 192 ? -18.025 3.041 10.758 1.00 75.12 192 ASP A C 1
ATOM 1547 O O . ASP A 1 192 ? -17.756 1.993 10.157 1.00 75.12 192 ASP A O 1
ATOM 1551 N N . LEU A 1 193 ? -17.105 3.650 11.518 1.00 76.94 193 LEU A N 1
ATOM 1552 C CA . LEU A 1 193 ? -15.743 3.146 11.686 1.00 76.94 193 LEU A CA 1
ATOM 1553 C C . LEU A 1 193 ? -15.716 1.796 12.417 1.00 76.94 193 LEU A C 1
ATOM 1555 O O . LEU A 1 193 ? -14.821 0.985 12.165 1.00 76.94 193 LEU A O 1
ATOM 1559 N N . LYS A 1 194 ? -16.710 1.485 13.262 1.00 75.88 194 LYS A N 1
ATOM 1560 C CA . LYS A 1 194 ? -16.852 0.161 13.895 1.00 75.88 194 LYS A CA 1
ATOM 1561 C C . LYS A 1 194 ? -16.871 -0.959 12.852 1.00 75.88 194 LYS A C 1
ATOM 1563 O O . LYS A 1 194 ? -16.206 -1.979 13.044 1.00 75.88 194 LYS A O 1
ATOM 1568 N N . ALA A 1 195 ? -17.578 -0.777 11.736 1.00 72.12 195 ALA A N 1
ATOM 1569 C CA . ALA A 1 195 ? -17.661 -1.787 10.681 1.00 72.12 195 ALA A CA 1
ATOM 1570 C C . ALA A 1 195 ? -16.311 -2.015 9.975 1.00 72.12 195 ALA A C 1
ATOM 1572 O O . ALA A 1 195 ? -15.990 -3.141 9.587 1.00 72.12 195 ALA A O 1
ATOM 1573 N N . ILE A 1 196 ? -15.502 -0.962 9.862 1.00 70.81 196 ILE A N 1
ATOM 1574 C CA . ILE A 1 196 ? -14.198 -0.962 9.190 1.00 70.81 196 ILE A CA 1
ATOM 1575 C C . ILE A 1 196 ? -13.096 -1.517 10.102 1.00 70.81 196 ILE A C 1
ATOM 1577 O O . ILE A 1 196 ? -12.264 -2.307 9.654 1.00 70.81 196 ILE A O 1
ATOM 1581 N N . PHE A 1 197 ? -13.094 -1.100 11.369 1.00 71.38 197 PHE A N 1
ATOM 1582 C CA . PHE A 1 197 ? -12.000 -1.299 12.318 1.00 71.38 197 PHE A CA 1
ATOM 1583 C C . PHE A 1 197 ? -12.258 -2.451 13.292 1.00 71.38 197 PHE A C 1
ATOM 1585 O O . PHE A 1 197 ? -11.438 -3.356 13.424 1.00 71.38 197 PHE A O 1
ATOM 1592 N N . CYS A 1 198 ? -13.417 -2.461 13.956 1.00 68.50 198 CYS A N 1
ATOM 1593 C CA . CYS A 1 198 ? -13.679 -3.386 15.061 1.00 68.50 198 CYS A CA 1
ATOM 1594 C C . CYS A 1 198 ? -13.913 -4.828 14.593 1.00 68.50 198 CYS A C 1
ATOM 1596 O O . CYS A 1 198 ? -13.697 -5.756 15.374 1.00 68.50 198 CYS A O 1
ATOM 1598 N N . ASN A 1 199 ? -14.377 -5.019 13.354 1.00 64.94 199 ASN A N 1
ATOM 1599 C CA . ASN A 1 199 ? -14.718 -6.327 12.782 1.00 64.94 199 ASN A CA 1
ATOM 1600 C C . ASN A 1 199 ? -13.577 -6.976 11.975 1.00 64.94 199 ASN A C 1
ATOM 1602 O O . ASN A 1 199 ? -13.719 -8.118 11.541 1.00 64.94 199 ASN A O 1
ATOM 1606 N N . LYS A 1 200 ? -12.456 -6.276 11.749 1.00 68.12 200 LYS A N 1
ATOM 1607 C CA . LYS A 1 200 ? -11.325 -6.787 10.960 1.00 68.12 200 LYS A CA 1
ATOM 1608 C C . LYS A 1 200 ? -10.128 -7.094 11.859 1.00 68.12 200 LYS A C 1
ATOM 1610 O O . LYS A 1 200 ? -9.864 -6.392 12.830 1.00 68.12 200 LYS A O 1
ATOM 1615 N N . ASN A 1 201 ? -9.364 -8.134 11.524 1.00 67.44 201 ASN A N 1
ATOM 1616 C CA . ASN A 1 201 ? -8.127 -8.474 12.233 1.00 67.44 201 ASN A CA 1
ATOM 1617 C C . ASN A 1 201 ? -6.951 -7.629 11.710 1.00 67.44 201 ASN A C 1
ATOM 1619 O O . ASN A 1 201 ? -6.046 -8.148 11.061 1.00 67.44 201 ASN A O 1
ATOM 1623 N N . ILE A 1 202 ? -7.016 -6.315 11.922 1.00 72.69 202 ILE A N 1
ATOM 1624 C CA . ILE A 1 202 ? -5.994 -5.366 11.462 1.00 72.69 202 ILE A CA 1
ATOM 1625 C C . ILE A 1 202 ? -4.976 -5.062 12.561 1.00 72.69 202 ILE A C 1
ATOM 1627 O O . ILE A 1 202 ? -5.315 -5.012 13.746 1.00 72.69 202 ILE A O 1
ATOM 1631 N N . ASN A 1 203 ? -3.723 -4.826 12.162 1.00 79.38 203 ASN A N 1
ATOM 1632 C CA . ASN A 1 203 ? -2.698 -4.319 13.067 1.00 79.38 203 ASN A CA 1
ATOM 1633 C C . ASN A 1 203 ? -2.895 -2.809 13.267 1.00 79.38 203 ASN A C 1
ATOM 1635 O O . ASN A 1 203 ? -2.478 -2.003 12.438 1.00 79.38 203 ASN A O 1
ATOM 1639 N N . VAL A 1 204 ? -3.542 -2.439 14.375 1.00 81.69 204 VAL A N 1
ATOM 1640 C CA . VAL A 1 204 ? -3.905 -1.051 14.710 1.00 81.69 204 VAL A CA 1
ATOM 1641 C C . VAL A 1 204 ? -2.696 -0.117 14.671 1.00 81.69 204 VAL A C 1
ATOM 1643 O O . VAL A 1 204 ? -2.796 0.978 14.127 1.00 81.69 204 VAL A O 1
ATOM 1646 N N . ARG A 1 205 ? -1.541 -0.557 15.186 1.00 84.25 205 ARG A N 1
ATOM 1647 C CA . ARG A 1 205 ? -0.334 0.275 15.248 1.00 84.25 205 ARG A CA 1
ATOM 1648 C C . ARG A 1 205 ? 0.210 0.600 13.864 1.00 84.25 205 ARG A C 1
ATOM 1650 O O . ARG A 1 205 ? 0.529 1.755 13.594 1.00 84.25 205 ARG A O 1
ATOM 1657 N N . ASP A 1 206 ? 0.267 -0.392 12.979 1.00 80.75 206 ASP A N 1
ATOM 1658 C CA . ASP A 1 206 ? 0.708 -0.180 11.597 1.00 80.75 206 ASP A CA 1
ATOM 1659 C C . ASP A 1 206 ? -0.265 0.734 10.846 1.00 80.75 206 ASP A C 1
ATOM 1661 O O . ASP A 1 206 ? 0.160 1.610 10.096 1.00 80.75 206 ASP A O 1
ATOM 1665 N N . GLU A 1 207 ? -1.571 0.574 11.066 1.00 84.50 207 GLU A N 1
ATOM 1666 C CA . GLU A 1 207 ? -2.588 1.430 10.452 1.00 84.50 207 GLU A CA 1
ATOM 1667 C C . GLU A 1 207 ? -2.497 2.883 10.938 1.00 84.50 207 GLU A C 1
ATOM 1669 O O . GLU A 1 207 ? -2.530 3.798 10.119 1.00 84.50 207 GLU A O 1
ATOM 1674 N N . VAL A 1 208 ? -2.295 3.115 12.237 1.00 86.38 208 VAL A N 1
ATOM 1675 C CA . VAL A 1 208 ? -2.088 4.462 12.796 1.00 86.38 208 VAL A CA 1
ATOM 1676 C C . VAL A 1 208 ? -0.813 5.102 12.241 1.00 86.38 208 VAL A C 1
ATOM 1678 O O . VAL A 1 208 ? -0.846 6.257 11.817 1.00 86.38 208 VAL A O 1
ATOM 1681 N N . LYS A 1 209 ? 0.297 4.352 12.154 1.00 82.81 209 LYS A N 1
ATOM 1682 C CA . LYS A 1 209 ? 1.540 4.833 11.520 1.00 82.81 209 LYS A CA 1
ATOM 1683 C C . LYS A 1 209 ? 1.312 5.257 10.070 1.00 82.81 209 LYS A C 1
ATOM 1685 O O . LYS A 1 209 ? 1.813 6.301 9.645 1.00 82.81 209 LYS A O 1
ATOM 1690 N N . LYS A 1 210 ? 0.528 4.480 9.315 1.00 79.88 210 LYS A N 1
ATOM 1691 C CA . LYS A 1 210 ? 0.141 4.832 7.942 1.00 79.88 210 LYS A CA 1
ATOM 1692 C C . LYS A 1 210 ? -0.714 6.099 7.909 1.00 79.88 210 LYS A C 1
ATOM 1694 O O . LYS A 1 210 ? -0.426 6.959 7.088 1.00 79.88 210 LYS A O 1
ATOM 1699 N N . LEU A 1 211 ? -1.691 6.264 8.807 1.00 83.94 211 LEU A N 1
ATOM 1700 C CA . LEU A 1 211 ? -2.517 7.479 8.883 1.00 83.94 211 LEU A CA 1
ATOM 1701 C C . LEU A 1 211 ? -1.690 8.737 9.175 1.00 83.94 211 LEU A C 1
ATOM 1703 O O . LEU A 1 211 ? -1.868 9.738 8.487 1.00 83.94 211 LEU A O 1
ATOM 1707 N N . PHE A 1 212 ? -0.751 8.688 10.125 1.00 81.06 212 PHE A N 1
ATOM 1708 C CA . PHE A 1 212 ? 0.174 9.801 10.364 1.00 81.06 212 PHE A CA 1
ATOM 1709 C C . PHE A 1 212 ? 1.061 10.072 9.149 1.00 81.06 212 PHE A C 1
ATOM 1711 O O . PHE A 1 212 ? 1.216 11.219 8.747 1.00 81.06 212 PHE A O 1
ATOM 1718 N N . SER A 1 213 ? 1.580 9.026 8.503 1.00 73.56 213 SER A N 1
ATOM 1719 C CA . SER A 1 213 ? 2.372 9.176 7.276 1.00 73.56 213 SER A CA 1
ATOM 1720 C C . SER A 1 213 ? 1.556 9.840 6.164 1.00 73.56 213 SER A C 1
ATOM 1722 O O . SER A 1 213 ? 2.028 10.763 5.511 1.00 73.56 213 SER A O 1
ATOM 1724 N N . TYR A 1 214 ? 0.301 9.432 5.981 1.00 73.00 214 TYR A N 1
ATOM 1725 C CA . TYR A 1 214 ? -0.634 10.094 5.073 1.00 73.00 214 TYR A CA 1
ATOM 1726 C C . TYR A 1 214 ? -0.863 11.553 5.462 1.00 73.00 214 TYR A C 1
ATOM 1728 O O . TYR A 1 214 ? -0.876 12.442 4.611 1.00 73.00 214 TYR A O 1
ATOM 1736 N N . ARG A 1 215 ? -0.923 11.782 6.772 1.00 71.81 215 ARG A N 1
ATOM 1737 C CA . ARG A 1 215 ? -0.970 13.067 7.457 1.00 71.81 215 ARG A CA 1
ATOM 1738 C C . ARG A 1 215 ? -0.048 14.110 6.819 1.00 71.81 215 ARG A C 1
ATOM 1740 O O . ARG A 1 215 ? -0.413 15.139 6.244 1.00 71.81 215 ARG A O 1
ATOM 1747 N N . LEU A 1 216 ? 1.215 13.740 6.963 1.00 68.06 216 LEU A N 1
ATOM 1748 C CA . LEU A 1 216 ? 2.399 14.545 6.722 1.00 68.06 216 LEU A CA 1
ATOM 1749 C C . LEU A 1 216 ? 2.551 14.960 5.275 1.00 68.06 216 LEU A C 1
ATOM 1751 O O . LEU A 1 216 ? 2.861 16.111 4.989 1.00 68.06 216 LEU A O 1
ATOM 1755 N N . ILE A 1 217 ? 2.311 14.042 4.349 1.00 63.91 217 ILE A N 1
ATOM 1756 C CA . ILE A 1 217 ? 2.484 14.382 2.944 1.00 63.91 217 ILE A CA 1
ATOM 1757 C C . ILE A 1 217 ? 1.309 15.198 2.404 1.00 63.91 217 ILE A C 1
ATOM 1759 O O . ILE A 1 217 ? 1.533 16.070 1.568 1.00 63.91 217 ILE A O 1
ATOM 1763 N N . ALA A 1 218 ? 0.084 14.996 2.903 1.00 64.75 218 ALA A N 1
ATOM 1764 C CA . ALA A 1 218 ? -1.014 15.900 2.566 1.00 64.75 218 ALA A CA 1
ATOM 1765 C C . ALA A 1 218 ? -0.655 17.352 2.945 1.00 64.75 218 ALA A C 1
ATOM 1767 O O . ALA A 1 218 ? -0.843 18.255 2.131 1.00 64.75 218 ALA A O 1
ATOM 1768 N N . ASN A 1 219 ? -0.052 17.560 4.124 1.00 65.88 219 ASN A N 1
ATOM 1769 C CA . ASN A 1 219 ? 0.468 18.863 4.563 1.00 65.88 219 ASN A CA 1
ATOM 1770 C C . ASN A 1 219 ? 1.679 19.352 3.756 1.00 65.88 219 ASN A C 1
ATOM 1772 O O . ASN A 1 219 ? 1.798 20.542 3.524 1.00 65.88 219 ASN A O 1
ATOM 1776 N N . ALA A 1 220 ? 2.572 18.474 3.295 1.00 60.06 220 ALA A N 1
ATOM 1777 C CA . ALA A 1 220 ? 3.695 18.893 2.449 1.00 60.06 220 ALA A CA 1
ATOM 1778 C C . ALA A 1 220 ? 3.233 19.422 1.076 1.00 60.06 220 ALA A C 1
ATOM 1780 O O . ALA A 1 220 ? 3.865 20.305 0.499 1.00 60.06 220 ALA A O 1
ATOM 1781 N N . ASN A 1 221 ? 2.125 18.886 0.559 1.00 56.25 221 ASN A N 1
ATOM 1782 C CA . ASN A 1 221 ? 1.582 19.247 -0.752 1.00 56.25 221 ASN A CA 1
ATOM 1783 C C . ASN A 1 221 ? 0.626 20.447 -0.709 1.00 56.25 221 ASN A C 1
ATOM 1785 O O . ASN A 1 221 ? 0.365 21.063 -1.740 1.00 56.25 221 ASN A O 1
ATOM 1789 N N . SER A 1 222 ? 0.086 20.776 0.463 1.00 56.47 222 SER A N 1
ATOM 1790 C CA . SER A 1 222 ? -0.787 21.929 0.657 1.00 56.47 222 SER A CA 1
ATOM 1791 C C . SER A 1 222 ? -0.014 22.995 1.427 1.00 56.47 222 SER A C 1
ATOM 1793 O O . SER A 1 222 ? 0.444 22.745 2.527 1.00 56.47 222 SER A O 1
ATOM 1795 N N . GLN A 1 223 ? 0.130 24.209 0.887 1.00 54.97 223 GLN A N 1
ATOM 1796 C CA . GLN A 1 223 ? 0.821 25.335 1.551 1.00 54.97 223 GLN A CA 1
ATOM 1797 C C . GLN A 1 223 ? 0.119 25.837 2.843 1.00 54.97 223 GLN A C 1
ATOM 1799 O O . GLN A 1 223 ? 0.303 26.981 3.250 1.00 54.97 223 GLN A O 1
ATOM 1804 N N . LYS A 1 224 ? -0.732 25.018 3.472 1.00 54.97 224 LYS A N 1
ATOM 1805 C CA . LYS A 1 224 ? -1.440 25.310 4.720 1.00 54.97 224 LYS A CA 1
ATOM 1806 C C . LYS A 1 224 ? -0.559 24.908 5.910 1.00 54.97 224 LYS A C 1
ATOM 1808 O O . LYS A 1 224 ? 0.159 23.913 5.848 1.00 54.97 224 LYS A O 1
ATOM 1813 N N . GLU A 1 225 ? -0.640 25.665 7.004 1.00 49.94 225 GLU A N 1
ATOM 1814 C CA . GLU A 1 225 ? 0.057 25.323 8.248 1.00 49.94 225 GLU A CA 1
ATOM 1815 C C . GLU A 1 225 ? -0.345 23.920 8.749 1.00 49.94 225 GLU A C 1
ATOM 1817 O O . GLU A 1 225 ? -1.536 23.577 8.753 1.00 49.94 225 GLU A O 1
ATOM 1822 N N . PRO A 1 226 ? 0.623 23.091 9.178 1.00 53.00 226 PRO A N 1
ATOM 1823 C CA . PRO A 1 226 ? 0.348 21.731 9.609 1.00 53.00 226 PRO A CA 1
ATOM 1824 C C . PRO A 1 226 ? -0.452 21.732 10.916 1.00 53.00 226 PRO A C 1
ATOM 1826 O O . PRO A 1 226 ? 0.005 22.203 11.952 1.00 53.00 226 PRO A O 1
ATOM 1829 N N . THR A 1 227 ? -1.647 21.140 10.889 1.00 56.16 227 THR A N 1
ATOM 1830 C CA . THR A 1 227 ? -2.481 20.945 12.091 1.00 56.16 227 THR A CA 1
ATOM 1831 C C . THR A 1 227 ? -1.958 19.812 12.994 1.00 56.16 227 THR A C 1
ATOM 1833 O O . THR A 1 227 ? -2.433 19.651 14.115 1.00 56.16 227 THR A O 1
ATOM 1836 N N . ILE A 1 228 ? -1.004 19.010 12.502 1.00 58.25 228 ILE A N 1
ATOM 1837 C CA . ILE A 1 228 ? -0.376 17.860 13.176 1.00 58.25 228 ILE A CA 1
ATOM 1838 C C . ILE A 1 228 ? 1.135 17.911 12.896 1.00 58.25 228 ILE A C 1
ATOM 1840 O O . ILE A 1 228 ? 1.529 18.191 11.763 1.00 58.25 228 ILE A O 1
ATOM 1844 N N . ASN A 1 229 ? 1.965 17.651 13.914 1.00 55.00 229 ASN A N 1
ATOM 1845 C CA . ASN A 1 229 ? 3.431 17.741 13.856 1.00 55.00 229 ASN A CA 1
ATOM 1846 C C . ASN A 1 229 ? 4.054 16.902 12.725 1.00 55.00 229 ASN A C 1
ATOM 1848 O O . ASN A 1 229 ? 3.548 15.834 12.390 1.00 55.00 229 ASN A O 1
ATOM 1852 N N . ALA A 1 230 ? 5.176 17.391 12.176 1.00 53.56 230 ALA A N 1
ATOM 1853 C CA . ALA A 1 230 ? 5.828 16.918 10.947 1.00 53.56 230 ALA A CA 1
ATOM 1854 C C . ALA A 1 230 ? 6.421 15.490 10.997 1.00 53.56 230 ALA A C 1
ATOM 1856 O O . ALA A 1 230 ? 6.694 14.912 9.948 1.00 53.56 230 ALA A O 1
ATOM 1857 N N . GLU A 1 231 ? 6.561 14.896 12.181 1.00 61.97 231 GLU A N 1
ATOM 1858 C CA . GLU A 1 231 ? 6.812 13.468 12.382 1.00 61.97 231 GLU A CA 1
ATOM 1859 C C . GLU A 1 231 ? 6.094 13.049 13.665 1.00 61.97 231 GLU A C 1
ATOM 1861 O O . GLU A 1 231 ? 6.374 13.587 14.736 1.00 61.97 231 GLU A O 1
ATOM 1866 N N . ALA A 1 232 ? 5.144 12.119 13.560 1.00 71.31 232 ALA A N 1
ATOM 1867 C CA . ALA A 1 232 ? 4.443 11.619 14.734 1.00 71.31 232 ALA A CA 1
ATOM 1868 C C . ALA A 1 232 ? 5.424 10.865 15.633 1.00 71.31 232 ALA A C 1
ATOM 1870 O O . ALA A 1 232 ? 6.056 9.889 15.219 1.00 71.31 232 ALA A O 1
ATOM 1871 N N . THR A 1 233 ? 5.540 11.313 16.873 1.00 82.94 233 THR A N 1
ATOM 1872 C CA . THR A 1 233 ? 6.329 10.646 17.899 1.00 82.94 233 THR A CA 1
ATOM 1873 C C . THR A 1 233 ? 5.736 9.269 18.206 1.00 82.94 233 THR A C 1
ATOM 1875 O O . THR A 1 233 ? 4.528 9.041 18.109 1.00 82.94 233 THR A O 1
ATOM 1878 N N . GLU A 1 234 ? 6.571 8.324 18.646 1.00 83.19 234 GLU A N 1
ATOM 1879 C CA . GLU A 1 234 ? 6.076 7.013 19.098 1.00 83.19 234 GLU A CA 1
ATOM 1880 C C . GLU A 1 234 ? 5.067 7.144 20.257 1.00 83.19 234 GLU A C 1
ATOM 1882 O O . GLU A 1 234 ? 4.191 6.296 20.403 1.00 83.19 234 GLU A O 1
ATOM 1887 N N . GLN A 1 235 ? 5.132 8.231 21.038 1.00 85.19 235 GLN A N 1
ATOM 1888 C CA . GLN A 1 235 ? 4.148 8.540 22.078 1.00 85.19 235 GLN A CA 1
ATOM 1889 C C . GLN A 1 235 ? 2.775 8.901 21.495 1.00 85.19 235 GLN A C 1
ATOM 1891 O O . GLN A 1 235 ? 1.770 8.368 21.959 1.00 85.19 235 GLN A O 1
ATOM 1896 N N . GLU A 1 236 ? 2.721 9.746 20.462 1.00 85.81 236 GLU A N 1
ATOM 1897 C CA . GLU A 1 236 ? 1.469 10.092 19.769 1.00 85.81 236 GLU A CA 1
ATOM 1898 C C . GLU A 1 236 ? 0.846 8.854 19.105 1.00 85.81 236 GLU A C 1
ATOM 1900 O O . GLU A 1 236 ? -0.360 8.627 19.203 1.00 85.81 236 GLU A O 1
ATOM 1905 N N . ILE A 1 237 ? 1.670 7.997 18.493 1.00 86.88 237 ILE A N 1
ATOM 1906 C CA . ILE A 1 237 ? 1.209 6.739 17.888 1.00 86.88 237 ILE A CA 1
ATOM 1907 C C . ILE A 1 237 ? 0.598 5.812 18.945 1.00 86.88 237 ILE A C 1
ATOM 1909 O O . ILE A 1 237 ? -0.505 5.300 18.741 1.00 86.88 237 ILE A O 1
ATOM 1913 N N . GLU A 1 238 ? 1.281 5.596 20.072 1.00 88.12 238 GLU A N 1
ATOM 1914 C CA . GLU A 1 238 ? 0.771 4.763 21.170 1.00 88.12 238 GLU A CA 1
ATOM 1915 C C . GLU A 1 238 ? -0.511 5.338 21.785 1.00 88.12 238 GLU A C 1
ATOM 1917 O O . GLU A 1 238 ? -1.437 4.587 22.099 1.00 88.12 238 GLU A O 1
ATOM 1922 N N . GLN A 1 239 ? -0.611 6.663 21.894 1.00 88.44 239 GLN A N 1
ATOM 1923 C CA . GLN A 1 239 ? -1.800 7.332 22.411 1.00 88.44 239 GLN A CA 1
ATOM 1924 C C . GLN A 1 239 ? -3.023 7.101 21.510 1.00 88.44 239 GLN A C 1
ATOM 1926 O O . GLN A 1 239 ? -4.087 6.717 21.998 1.00 88.44 239 GLN A O 1
ATOM 1931 N N . VAL A 1 240 ? -2.872 7.251 20.191 1.00 88.50 240 VAL A N 1
ATOM 1932 C CA . VAL A 1 240 ? -3.958 6.962 19.239 1.00 88.50 240 VAL A CA 1
ATOM 1933 C C . VAL A 1 240 ? -4.312 5.472 19.241 1.00 88.50 240 VAL A C 1
ATOM 1935 O O . VAL A 1 240 ? -5.492 5.115 19.200 1.00 88.50 240 VAL A O 1
ATOM 1938 N N . CYS A 1 241 ? -3.317 4.583 19.336 1.00 87.94 241 CYS A N 1
ATOM 1939 C CA . CYS A 1 241 ? -3.561 3.143 19.463 1.00 87.94 241 CYS A CA 1
ATOM 1940 C C . CYS A 1 241 ? -4.382 2.820 20.716 1.00 87.94 241 CYS A C 1
ATOM 1942 O O . CYS A 1 241 ? -5.301 2.001 20.657 1.00 87.94 241 CYS A O 1
ATOM 1944 N N . GLU A 1 242 ? -4.084 3.478 21.837 1.00 86.44 242 GLU A N 1
ATOM 1945 C CA . GLU A 1 242 ? -4.844 3.336 23.073 1.00 86.44 242 GLU A CA 1
ATOM 1946 C C . GLU A 1 242 ? -6.296 3.802 22.911 1.00 86.44 242 GLU A C 1
ATOM 1948 O O . GLU A 1 242 ? -7.206 3.075 23.320 1.00 86.44 242 GLU A O 1
ATOM 1953 N N . TRP A 1 243 ? -6.525 4.952 22.269 1.00 88.25 243 TRP A N 1
ATOM 1954 C CA . TRP A 1 243 ? -7.874 5.455 21.992 1.00 88.25 243 TRP A CA 1
ATOM 1955 C C . TRP A 1 243 ? -8.701 4.469 21.171 1.00 88.25 243 TRP A C 1
ATOM 1957 O O . TRP A 1 243 ? -9.827 4.131 21.540 1.00 88.25 243 TRP A O 1
ATOM 1967 N N . LEU A 1 244 ? -8.123 3.955 20.086 1.00 86.88 244 LEU A N 1
ATOM 1968 C CA . LEU A 1 244 ? -8.780 2.984 19.216 1.00 86.88 244 LEU A CA 1
ATOM 1969 C C . LEU A 1 244 ? -9.058 1.656 19.933 1.00 86.88 244 LEU A C 1
ATOM 1971 O O . LEU A 1 244 ? -10.127 1.071 19.757 1.00 86.88 244 LEU A O 1
ATOM 1975 N N . GLN A 1 245 ? -8.130 1.188 20.772 1.00 82.56 245 GLN A N 1
ATOM 1976 C CA . GLN A 1 245 ? -8.301 -0.048 21.534 1.00 82.56 245 GLN A CA 1
ATOM 1977 C C . GLN A 1 245 ? -9.408 0.076 22.592 1.00 82.56 245 GLN A C 1
ATOM 1979 O O . GLN A 1 245 ? -10.222 -0.836 22.745 1.00 82.56 245 GLN A O 1
ATOM 1984 N N . ILE A 1 246 ? -9.478 1.201 23.310 1.00 80.69 246 ILE A N 1
ATOM 1985 C CA . ILE A 1 246 ? -10.552 1.436 24.285 1.00 80.69 246 ILE A CA 1
ATOM 1986 C C . ILE A 1 246 ? -11.897 1.590 23.578 1.00 80.6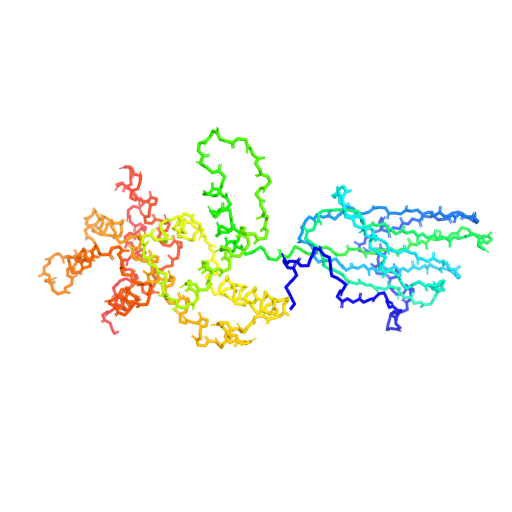9 246 ILE A C 1
ATOM 1988 O O . ILE A 1 246 ? -12.876 0.983 24.012 1.00 80.69 246 ILE A O 1
ATOM 1992 N N . TYR A 1 247 ? -11.942 2.313 22.455 1.00 81.62 247 TYR A N 1
ATOM 1993 C CA . TYR A 1 247 ? -13.143 2.398 21.626 1.00 81.62 247 TYR A CA 1
ATOM 1994 C C . TYR A 1 247 ? -13.622 1.019 21.155 1.00 81.62 247 TYR A C 1
ATOM 1996 O O . TYR A 1 247 ? -14.824 0.747 21.137 1.00 81.62 247 TYR A O 1
ATOM 2004 N N . GLN A 1 248 ? -12.699 0.117 20.821 1.00 80.00 248 GLN A N 1
ATOM 2005 C CA . GLN A 1 248 ? -13.043 -1.251 20.466 1.00 80.00 248 GLN A CA 1
ATOM 2006 C C . GLN A 1 248 ? -13.685 -1.992 21.640 1.00 80.00 248 GLN A C 1
ATOM 2008 O O . GLN A 1 248 ? -14.769 -2.547 21.480 1.00 80.00 248 GLN A O 1
ATOM 2013 N N . TYR A 1 249 ? -13.078 -1.973 22.830 1.00 76.81 249 TYR A N 1
ATOM 2014 C CA . TYR A 1 249 ? -13.679 -2.607 24.009 1.00 76.81 249 TYR A CA 1
ATOM 2015 C C . TYR A 1 249 ? -15.053 -2.029 24.334 1.00 76.81 249 TYR A C 1
ATOM 2017 O O . TYR A 1 249 ? -15.985 -2.792 24.580 1.00 76.81 249 TYR A O 1
ATOM 2025 N N . TYR A 1 250 ? -15.198 -0.707 24.255 1.00 77.19 250 TYR A N 1
ATOM 2026 C CA . TYR A 1 250 ? -16.480 -0.031 24.410 1.00 77.19 250 TYR A CA 1
ATOM 2027 C C . TYR A 1 250 ? -17.513 -0.515 23.379 1.00 77.19 250 TYR A C 1
ATOM 2029 O O . TYR A 1 250 ? -18.627 -0.895 23.727 1.00 77.19 250 TYR A O 1
ATOM 2037 N N . SER A 1 251 ? -17.122 -0.618 22.109 1.00 76.88 251 SER A N 1
ATOM 2038 C CA . SER A 1 251 ? -17.996 -1.073 21.020 1.00 76.88 251 SER A CA 1
ATOM 2039 C C . SER A 1 251 ? -18.465 -2.526 21.162 1.00 76.88 251 SER A C 1
ATOM 2041 O O . SER A 1 251 ? -19.495 -2.895 20.586 1.00 76.88 251 SER A O 1
ATOM 2043 N N . TYR A 1 252 ? -17.712 -3.345 21.900 1.00 75.38 252 TYR A N 1
ATOM 2044 C CA . TYR A 1 252 ? -18.026 -4.739 22.218 1.00 75.38 252 TYR A CA 1
ATOM 2045 C C . TYR A 1 252 ? -18.610 -4.924 23.618 1.00 75.38 252 TYR A C 1
ATOM 2047 O O . TYR A 1 252 ? -18.914 -6.057 23.989 1.00 75.38 252 TYR A O 1
ATOM 2055 N N . ILE A 1 253 ? -18.794 -3.856 24.396 1.00 76.31 253 ILE A N 1
ATOM 2056 C CA . ILE A 1 253 ? -19.057 -3.971 25.829 1.00 76.31 253 ILE A CA 1
ATOM 2057 C C . ILE A 1 253 ? -20.334 -4.759 26.114 1.00 76.31 253 ILE A C 1
ATOM 2059 O O . ILE A 1 253 ? -20.294 -5.716 26.877 1.00 76.31 253 ILE A O 1
ATOM 2063 N N . ASN A 1 254 ? -21.421 -4.474 25.392 1.00 74.06 254 ASN A N 1
ATOM 2064 C CA . ASN A 1 254 ? -22.692 -5.189 25.529 1.00 74.06 254 ASN A CA 1
ATOM 2065 C C . ASN A 1 254 ? -22.567 -6.675 25.171 1.00 74.06 254 ASN A C 1
ATOM 2067 O O . ASN A 1 254 ? -23.180 -7.525 25.814 1.00 74.06 254 ASN A O 1
ATOM 2071 N N . ILE A 1 255 ? -21.740 -7.005 24.176 1.00 73.75 255 ILE A N 1
ATOM 2072 C CA . ILE A 1 255 ? -21.484 -8.391 23.768 1.00 73.75 255 ILE A CA 1
ATOM 2073 C C . ILE A 1 255 ? -20.672 -9.105 24.858 1.00 73.75 255 ILE A C 1
ATOM 2075 O O . ILE A 1 255 ? -21.015 -10.214 25.259 1.00 73.75 255 ILE A O 1
ATOM 2079 N N . ILE A 1 256 ? -19.639 -8.448 25.394 1.00 72.69 256 ILE A N 1
ATOM 2080 C CA . ILE A 1 256 ? -18.821 -8.958 26.504 1.00 72.69 256 ILE A CA 1
ATOM 2081 C C . ILE A 1 256 ? -19.695 -9.200 27.742 1.00 72.69 256 ILE A C 1
ATOM 2083 O O . ILE A 1 256 ? -19.631 -10.284 28.318 1.00 72.69 256 ILE A O 1
ATOM 2087 N N . VAL A 1 257 ? -20.536 -8.230 28.117 1.00 72.31 257 VAL A N 1
ATOM 2088 C CA . VAL A 1 257 ? -21.514 -8.333 29.214 1.00 72.31 257 VAL A CA 1
ATOM 2089 C C . VAL A 1 257 ? -22.416 -9.546 29.018 1.00 72.31 257 VAL A C 1
ATOM 2091 O O . VAL A 1 257 ? -22.503 -10.397 29.903 1.00 72.31 257 VAL A O 1
ATOM 2094 N N . THR A 1 258 ? -23.034 -9.649 27.841 1.00 71.19 258 THR A N 1
ATOM 2095 C CA . THR A 1 258 ? -23.963 -10.735 27.509 1.00 71.19 258 THR A CA 1
ATOM 2096 C C . THR A 1 258 ? -23.272 -12.090 27.605 1.00 71.19 258 THR A C 1
ATOM 2098 O O . THR A 1 258 ? -23.827 -13.026 28.172 1.00 71.19 258 THR A O 1
ATOM 2101 N N . CYS A 1 259 ? -22.038 -12.211 27.109 1.00 69.88 259 CYS A N 1
ATOM 2102 C CA . CYS A 1 259 ? -21.268 -13.446 27.217 1.00 69.88 259 CYS A CA 1
ATOM 2103 C C . CYS A 1 259 ? -20.908 -13.790 28.664 1.00 69.88 259 CYS A C 1
ATOM 2105 O O . CYS A 1 259 ? -21.075 -14.941 29.059 1.00 69.88 259 CYS A O 1
ATOM 2107 N N . VAL A 1 260 ? -20.448 -12.828 29.470 1.00 67.88 260 VAL A N 1
ATOM 2108 C CA . VAL A 1 260 ? -20.125 -13.101 30.880 1.00 67.88 260 VAL A CA 1
ATOM 2109 C C . VAL A 1 260 ? -21.358 -13.568 31.647 1.00 67.88 260 VAL A C 1
ATOM 2111 O O . VAL A 1 260 ? -21.254 -14.531 32.404 1.00 67.88 260 VAL A O 1
ATOM 2114 N N . GLN A 1 261 ? -22.509 -12.932 31.420 1.00 68.38 261 GLN A N 1
ATOM 2115 C CA . GLN A 1 261 ? -23.778 -13.322 32.033 1.00 68.38 261 GLN A CA 1
ATOM 2116 C C . GLN A 1 261 ? -24.232 -14.706 31.553 1.00 68.38 261 GLN A C 1
ATOM 2118 O O . GLN A 1 261 ? -24.533 -15.571 32.371 1.00 68.38 261 GLN A O 1
ATOM 2123 N N . ARG A 1 262 ? -24.222 -14.952 30.236 1.00 66.94 262 ARG A N 1
ATOM 2124 C CA . ARG A 1 262 ? -24.667 -16.219 29.631 1.00 66.94 262 ARG A CA 1
ATOM 2125 C C . ARG A 1 262 ? -23.818 -17.416 30.060 1.00 66.94 262 ARG A C 1
ATOM 2127 O O . ARG A 1 262 ? -24.356 -18.502 30.235 1.00 66.94 262 ARG A O 1
ATOM 2134 N N . PHE A 1 263 ? -22.510 -17.227 30.228 1.00 65.38 263 PHE A N 1
ATOM 2135 C CA . PHE A 1 263 ? -21.579 -18.288 30.627 1.00 65.38 263 PHE A CA 1
ATOM 2136 C C . PHE A 1 263 ? -21.235 -18.272 32.126 1.00 65.38 263 PHE A C 1
ATOM 2138 O O . PHE A 1 263 ? -20.368 -19.034 32.546 1.00 65.38 263 PHE A O 1
ATOM 2145 N N . ASN A 1 264 ? -21.890 -17.414 32.919 1.00 62.62 264 ASN A N 1
ATOM 2146 C CA . ASN A 1 264 ? -21.687 -17.247 34.362 1.00 62.62 264 ASN A CA 1
ATOM 2147 C C . ASN A 1 264 ? -20.199 -17.156 34.777 1.00 62.62 264 ASN A C 1
ATOM 2149 O O . ASN A 1 264 ? -19.751 -17.816 35.712 1.00 62.62 264 ASN A O 1
ATOM 2153 N N . ILE A 1 265 ? -19.406 -16.376 34.032 1.00 62.78 265 ILE A N 1
ATOM 2154 C CA . ILE A 1 265 ? -17.932 -16.355 34.160 1.00 62.78 265 ILE A CA 1
ATOM 2155 C C . ILE A 1 265 ? -17.470 -15.582 35.409 1.00 62.78 265 ILE A C 1
ATOM 2157 O O . ILE A 1 265 ? -16.388 -15.842 35.935 1.00 62.78 265 ILE A O 1
ATOM 2161 N N . ILE A 1 266 ? -18.263 -14.616 35.881 1.00 60.28 266 ILE A N 1
ATOM 2162 C CA . ILE A 1 266 ? -17.963 -13.798 37.063 1.00 60.28 266 ILE A CA 1
ATOM 2163 C C . ILE A 1 266 ? -19.131 -13.942 38.040 1.00 60.28 266 ILE A C 1
ATOM 2165 O O . ILE A 1 266 ? -20.274 -13.701 37.661 1.00 60.28 266 ILE A O 1
ATOM 2169 N N . SER A 1 267 ? -18.836 -14.328 39.285 1.00 52.31 267 SER A N 1
ATOM 2170 C CA . SER A 1 267 ? -19.839 -14.415 40.351 1.00 52.31 267 SER A CA 1
ATOM 2171 C C . SER A 1 267 ? -20.368 -13.015 40.676 1.00 52.31 267 SER A C 1
ATOM 2173 O O . SER A 1 267 ? -19.583 -12.103 40.928 1.00 52.31 267 SER A O 1
ATOM 2175 N N . ASN A 1 268 ? -21.690 -12.839 40.707 1.00 52.44 268 ASN A N 1
ATOM 2176 C CA . ASN A 1 268 ? -22.358 -11.555 40.985 1.00 52.44 268 ASN A CA 1
ATOM 2177 C C . ASN A 1 268 ? -22.254 -11.093 42.459 1.00 52.44 268 ASN A C 1
ATOM 2179 O O . ASN A 1 268 ? -22.989 -10.206 42.880 1.00 52.44 268 ASN A O 1
ATOM 2183 N N . GLU A 1 269 ? -21.372 -11.695 43.256 1.00 49.72 269 GLU A N 1
ATOM 2184 C CA . GLU A 1 269 ? -21.306 -11.505 44.710 1.00 49.72 269 GLU A CA 1
ATOM 2185 C C . GLU A 1 269 ? -20.534 -10.241 45.134 1.00 49.72 269 GLU A C 1
ATOM 2187 O O . GLU A 1 269 ? -20.705 -9.784 46.260 1.00 49.72 269 GLU A O 1
ATOM 2192 N N . ASN A 1 270 ? -19.737 -9.631 44.242 1.00 52.59 270 ASN A N 1
ATOM 2193 C CA . ASN A 1 270 ? -18.962 -8.417 44.531 1.00 52.59 270 ASN A CA 1
ATOM 2194 C C . ASN A 1 270 ? -19.471 -7.197 43.734 1.00 52.59 270 ASN A C 1
ATOM 2196 O O . ASN A 1 270 ? -19.237 -7.137 42.523 1.00 52.59 270 ASN A O 1
ATOM 2200 N N . PRO A 1 271 ? -20.096 -6.189 44.375 1.00 48.34 271 PRO A N 1
ATOM 2201 C CA . PRO A 1 271 ? -20.609 -4.993 43.700 1.00 48.34 271 PRO A CA 1
ATOM 2202 C C . PRO A 1 271 ? -19.510 -4.144 43.040 1.00 48.34 271 PRO A C 1
ATOM 2204 O O . PRO A 1 271 ? -19.736 -3.631 41.946 1.00 48.34 271 PRO A O 1
ATOM 2207 N N . ASP A 1 272 ? -18.300 -4.084 43.606 1.00 48.19 272 ASP A N 1
ATOM 2208 C CA . ASP A 1 272 ? -17.152 -3.371 43.008 1.00 48.19 272 ASP A CA 1
ATOM 2209 C C . ASP A 1 272 ? -16.573 -4.074 41.764 1.00 48.19 272 ASP A C 1
ATOM 2211 O O . ASP A 1 272 ? -15.923 -3.450 40.925 1.00 48.19 272 ASP A O 1
ATOM 2215 N N . GLU A 1 273 ? -16.845 -5.372 41.587 1.00 51.03 273 GLU A N 1
ATOM 2216 C CA . GLU A 1 273 ? -16.459 -6.136 40.393 1.00 51.03 273 GLU A CA 1
ATOM 2217 C C . GLU A 1 273 ? -17.579 -6.183 39.341 1.00 51.03 273 GLU A C 1
ATOM 2219 O O . GLU A 1 273 ? -17.382 -6.748 38.254 1.00 51.03 273 GLU A O 1
ATOM 2224 N N . THR A 1 274 ? -18.743 -5.578 39.615 1.00 53.28 274 THR A N 1
ATOM 2225 C CA . THR A 1 274 ? -19.911 -5.726 38.746 1.00 53.28 274 THR A CA 1
ATOM 2226 C C . THR A 1 274 ? -19.702 -5.088 37.382 1.00 53.28 274 THR A C 1
ATOM 2228 O O . THR A 1 274 ? -19.287 -3.939 37.222 1.00 53.28 274 THR A O 1
ATOM 2231 N N . ILE A 1 275 ? -20.106 -5.848 36.371 1.00 56.12 275 ILE A N 1
ATOM 2232 C CA . ILE A 1 275 ? -20.335 -5.396 35.000 1.00 56.12 275 ILE A CA 1
ATOM 2233 C C . ILE A 1 275 ? -21.284 -4.179 34.941 1.00 56.12 275 ILE A C 1
ATOM 2235 O O . ILE A 1 275 ? -21.228 -3.395 34.001 1.00 56.12 275 ILE A O 1
ATOM 2239 N N . ASN A 1 276 ? -22.097 -3.951 35.973 1.00 54.22 276 ASN A N 1
ATOM 2240 C CA . ASN A 1 276 ? -23.002 -2.805 36.069 1.00 54.22 276 ASN A CA 1
ATOM 2241 C C . ASN A 1 276 ? -22.271 -1.451 36.070 1.00 54.22 276 ASN A C 1
ATOM 2243 O O . ASN A 1 276 ? -22.772 -0.500 35.474 1.00 54.22 276 ASN A O 1
ATOM 2247 N N . SER A 1 277 ? -21.060 -1.377 36.639 1.00 56.69 277 SER A N 1
ATOM 2248 C CA . SER A 1 277 ? -20.202 -0.178 36.564 1.00 56.69 277 SER A CA 1
ATOM 2249 C C . SER A 1 277 ? -19.704 0.123 35.143 1.00 56.69 277 SER A C 1
ATOM 2251 O O . SER A 1 277 ? -19.406 1.263 34.810 1.00 56.69 277 SER A O 1
ATOM 2253 N N . ILE A 1 278 ? -19.642 -0.901 34.287 1.00 57.22 278 ILE A N 1
ATOM 2254 C CA . ILE A 1 278 ? -19.224 -0.806 32.887 1.00 57.22 278 ILE A CA 1
ATOM 2255 C C . ILE A 1 278 ? -20.404 -0.389 31.985 1.00 57.22 278 ILE A C 1
ATOM 2257 O O . ILE A 1 278 ? -20.197 0.276 30.972 1.00 57.22 278 ILE A O 1
ATOM 2261 N N . ILE A 1 279 ? -21.633 -0.773 32.354 1.00 57.34 279 ILE A N 1
ATOM 2262 C CA . ILE A 1 279 ? -22.876 -0.479 31.616 1.00 57.34 279 ILE A CA 1
ATOM 2263 C C . ILE A 1 279 ? -23.310 0.985 31.794 1.00 57.34 279 ILE A C 1
ATOM 2265 O O . ILE A 1 279 ? -23.927 1.563 30.899 1.00 57.34 279 ILE A O 1
ATOM 2269 N N . GLN A 1 280 ? -22.975 1.615 32.923 1.00 55.78 280 GLN A N 1
ATOM 2270 C CA . GLN A 1 280 ? -23.243 3.035 33.128 1.00 55.78 280 GLN A CA 1
ATOM 2271 C C . GLN A 1 280 ? -22.229 3.876 32.351 1.00 55.78 280 GLN A C 1
ATOM 2273 O O . GLN A 1 280 ? -21.121 4.083 32.830 1.00 55.78 280 GLN A O 1
ATOM 2278 N N . LEU A 1 281 ? -22.614 4.323 31.147 1.00 52.44 281 LEU A N 1
ATOM 2279 C CA . LEU A 1 281 ? -22.336 5.637 30.530 1.00 52.44 281 LEU A CA 1
ATOM 2280 C C . LEU A 1 281 ? -22.473 5.516 28.997 1.00 52.44 281 LEU A C 1
ATOM 2282 O O . LEU A 1 281 ? -21.577 5.091 28.269 1.00 52.44 281 LEU A O 1
ATOM 2286 N N . SER A 1 282 ? -23.640 5.921 28.511 1.00 56.12 282 SER A N 1
ATOM 2287 C CA . SER A 1 282 ? -24.033 5.969 27.102 1.00 56.12 282 SER A CA 1
ATOM 2288 C C . SER A 1 282 ? -24.158 7.424 26.641 1.00 56.12 282 SER A C 1
ATOM 2290 O O . SER A 1 282 ? -25.236 7.860 26.247 1.00 56.12 282 SER A O 1
ATOM 2292 N N . ASP A 1 283 ? -23.083 8.207 26.759 1.00 68.50 283 ASP A N 1
ATOM 2293 C CA . ASP A 1 283 ? -23.045 9.543 26.155 1.00 68.50 283 ASP A CA 1
ATOM 2294 C C . ASP A 1 283 ? -22.248 9.497 24.852 1.00 68.50 283 ASP A C 1
ATOM 2296 O O . ASP A 1 283 ? -21.023 9.624 24.826 1.00 68.50 283 ASP A O 1
ATOM 2300 N N . GLU A 1 284 ? -22.973 9.306 23.753 1.00 71.06 284 GLU A N 1
ATOM 2301 C CA . GLU A 1 284 ? -22.426 9.232 22.397 1.00 71.06 284 GLU A CA 1
ATOM 2302 C C . GLU A 1 284 ? -21.759 10.544 21.934 1.00 71.06 284 GLU A C 1
ATOM 2304 O O . GLU A 1 284 ? -21.080 10.565 20.901 1.00 71.06 284 GLU A O 1
ATOM 2309 N N . ASN A 1 285 ? -21.919 11.644 22.687 1.00 79.50 285 ASN A N 1
ATOM 2310 C CA . ASN A 1 285 ? -21.251 12.915 22.410 1.00 79.50 285 ASN A CA 1
ATOM 2311 C C . ASN A 1 285 ? -19.848 13.028 23.017 1.00 79.50 285 ASN A C 1
ATOM 2313 O O . ASN A 1 285 ? -19.150 13.991 22.689 1.00 79.50 285 ASN A O 1
ATOM 2317 N N . CYS A 1 286 ? -19.427 12.074 23.853 1.00 79.88 286 CYS A N 1
ATOM 2318 C CA . CYS A 1 286 ? -18.062 12.031 24.368 1.00 79.88 286 CYS A CA 1
ATOM 2319 C C . CYS A 1 286 ? -17.049 11.842 23.232 1.00 79.88 286 CYS A C 1
ATOM 2321 O O . CYS A 1 286 ? -17.291 11.120 22.262 1.00 79.88 286 CYS A O 1
ATOM 2323 N N . SER A 1 287 ? -15.895 12.484 23.367 1.00 84.44 287 SER A N 1
ATOM 2324 C CA . SER A 1 287 ? -14.754 12.305 22.474 1.00 84.44 287 SER A CA 1
ATOM 2325 C C . SER A 1 287 ? -13.972 11.023 22.784 1.00 84.44 287 SER A C 1
ATOM 2327 O O . SER A 1 287 ? -14.041 10.473 23.888 1.00 84.44 287 SER A O 1
ATOM 2329 N N . LEU A 1 288 ? -13.171 10.559 21.820 1.00 82.81 288 LEU A N 1
ATOM 2330 C CA . LEU A 1 288 ? -12.254 9.426 21.999 1.00 82.81 288 LEU A CA 1
ATOM 2331 C C . LEU A 1 288 ? -11.265 9.631 23.150 1.00 82.81 288 LEU A C 1
ATOM 2333 O O . LEU A 1 288 ? -10.910 8.682 23.855 1.00 82.81 288 LEU A O 1
ATOM 2337 N N . ARG A 1 289 ? -10.830 10.870 23.371 1.00 83.44 289 ARG A N 1
ATOM 2338 C CA . ARG A 1 289 ? -9.964 11.198 24.500 1.00 83.44 289 ARG A CA 1
ATOM 2339 C C . ARG A 1 289 ? -10.698 11.056 25.834 1.00 83.44 289 ARG A C 1
ATOM 2341 O O . ARG A 1 289 ? -10.195 10.385 26.733 1.00 83.44 289 ARG A O 1
ATOM 2348 N N . GLU A 1 290 ? -11.897 11.623 25.946 1.00 80.75 290 GLU A N 1
ATOM 2349 C CA . GLU A 1 290 ? -12.696 11.583 27.180 1.00 80.75 290 GLU A CA 1
ATOM 2350 C C . GLU A 1 290 ? -13.123 10.158 27.538 1.00 80.75 290 GLU A C 1
ATOM 2352 O O . GLU A 1 290 ? -13.040 9.765 28.703 1.00 80.75 290 GLU A O 1
ATOM 2357 N N . ILE A 1 291 ? -13.530 9.350 26.550 1.00 76.56 291 ILE A N 1
ATOM 2358 C CA . ILE A 1 291 ? -13.861 7.945 26.806 1.00 76.56 291 ILE A CA 1
ATOM 2359 C C . ILE A 1 291 ? -12.618 7.173 27.259 1.00 76.56 291 ILE A C 1
ATOM 2361 O O . ILE A 1 291 ? -12.678 6.375 28.187 1.00 76.56 291 ILE A O 1
ATOM 2365 N N . THR A 1 292 ? -11.458 7.443 26.670 1.00 78.25 292 THR A N 1
ATOM 2366 C CA . THR A 1 292 ? -10.217 6.770 27.059 1.00 78.25 292 THR A CA 1
ATOM 2367 C C . THR A 1 292 ? -9.837 7.079 28.499 1.00 78.25 292 THR A C 1
ATOM 2369 O O . THR A 1 292 ? -9.481 6.173 29.251 1.00 78.25 292 THR A O 1
ATOM 2372 N N . GLU A 1 293 ? -9.950 8.339 28.913 1.00 78.69 293 GLU A N 1
ATOM 2373 C CA . GLU A 1 293 ? -9.682 8.743 30.291 1.00 78.69 293 GLU A CA 1
ATOM 2374 C C . GLU A 1 293 ? -10.669 8.093 31.272 1.00 78.69 293 GLU A C 1
ATOM 2376 O O . GLU A 1 293 ? -10.238 7.539 32.284 1.00 78.69 293 GLU A O 1
ATOM 2381 N N . ARG A 1 294 ? -11.968 8.068 30.940 1.00 71.94 294 ARG A N 1
ATOM 2382 C CA . ARG A 1 294 ? -13.013 7.441 31.772 1.00 71.94 294 ARG A CA 1
ATOM 2383 C C . ARG A 1 294 ? -12.883 5.920 31.863 1.00 71.94 294 ARG A C 1
ATOM 2385 O O . ARG A 1 294 ? -13.167 5.338 32.905 1.00 71.94 294 ARG A O 1
ATOM 2392 N N . TYR A 1 295 ? -12.430 5.270 30.793 1.00 72.31 295 TYR A N 1
ATOM 2393 C CA . TYR A 1 295 ? -12.441 3.813 30.658 1.00 72.31 295 TYR A CA 1
ATOM 2394 C C . TYR A 1 295 ? -11.051 3.183 30.572 1.00 72.31 295 TYR A C 1
ATOM 2396 O O . TYR A 1 295 ? -10.907 2.030 30.159 1.00 72.31 295 TYR A O 1
ATOM 2404 N N . ARG A 1 296 ? -10.014 3.880 31.045 1.00 72.94 296 ARG A N 1
ATOM 2405 C CA . ARG A 1 296 ? -8.655 3.326 31.152 1.00 72.94 296 ARG A CA 1
ATOM 2406 C C . ARG A 1 296 ? -8.626 2.010 31.948 1.00 72.94 296 ARG A C 1
ATOM 2408 O O . ARG A 1 296 ? -7.866 1.098 31.618 1.00 72.94 296 ARG A O 1
ATOM 2415 N N . ASN A 1 297 ? -9.525 1.862 32.923 1.00 66.81 297 ASN A N 1
ATOM 2416 C CA . ASN A 1 297 ? -9.706 0.632 33.700 1.00 66.81 297 ASN A CA 1
ATOM 2417 C C . ASN A 1 297 ? -10.152 -0.564 32.834 1.00 66.81 297 ASN A C 1
ATOM 2419 O O . ASN A 1 297 ? -9.758 -1.695 33.117 1.00 66.81 297 ASN A O 1
ATOM 2423 N N . LEU A 1 298 ? -10.898 -0.344 31.738 1.00 66.56 298 LEU A N 1
ATOM 2424 C CA . LEU A 1 298 ? -11.264 -1.415 30.798 1.00 66.56 298 LEU A CA 1
ATOM 2425 C C . LEU A 1 298 ? -10.032 -1.992 30.109 1.00 66.56 298 LEU A C 1
ATOM 2427 O O . LEU A 1 298 ? -9.919 -3.208 29.984 1.00 66.56 298 LEU A O 1
ATOM 2431 N N . LYS A 1 299 ? -9.074 -1.147 29.711 1.00 68.12 299 LYS A N 1
ATOM 2432 C CA . LYS A 1 299 ? -7.819 -1.610 29.106 1.00 68.12 299 LYS A CA 1
ATOM 2433 C C . LYS A 1 299 ? -7.019 -2.477 30.073 1.00 68.12 299 LYS A C 1
ATOM 2435 O O . LYS A 1 299 ? -6.471 -3.492 29.655 1.00 68.12 299 LYS A O 1
ATOM 2440 N N . GLN A 1 300 ? -6.973 -2.122 31.359 1.00 68.75 300 GLN A N 1
ATOM 2441 C CA . GLN A 1 300 ? -6.325 -2.955 32.377 1.00 68.75 300 GLN A CA 1
ATOM 2442 C C . GLN A 1 300 ? -7.057 -4.291 32.557 1.00 68.75 300 GLN A C 1
ATOM 2444 O O . GLN A 1 300 ? -6.426 -5.348 32.514 1.00 68.75 300 GLN A O 1
ATOM 2449 N N . ARG A 1 301 ? -8.389 -4.250 32.674 1.00 65.94 301 ARG A N 1
ATOM 2450 C CA . ARG A 1 301 ? -9.242 -5.430 32.887 1.00 65.94 301 ARG A CA 1
ATOM 2451 C C . ARG A 1 301 ? -9.232 -6.393 31.696 1.00 65.94 301 ARG A C 1
ATOM 2453 O O . ARG A 1 301 ? -9.247 -7.606 31.882 1.00 65.94 301 ARG A O 1
ATOM 2460 N N . PHE A 1 302 ? -9.145 -5.864 30.478 1.00 69.94 302 PHE A N 1
ATOM 2461 C CA . PHE A 1 302 ? -9.194 -6.618 29.226 1.00 69.94 302 PHE A CA 1
ATOM 2462 C C . PHE A 1 302 ? -7.859 -6.669 28.480 1.00 69.94 302 PHE A C 1
ATOM 2464 O O . PHE A 1 302 ? -7.826 -7.057 27.319 1.00 69.94 302 PHE A O 1
ATOM 2471 N N . ARG A 1 303 ? -6.731 -6.368 29.138 1.00 68.81 303 ARG A N 1
ATOM 2472 C CA . ARG A 1 303 ? -5.383 -6.339 28.529 1.00 68.81 303 ARG A CA 1
ATOM 2473 C C . ARG A 1 303 ? -5.027 -7.589 27.711 1.00 68.81 303 ARG A C 1
ATOM 2475 O O . ARG A 1 303 ? -4.221 -7.509 26.791 1.00 68.81 303 ARG A O 1
ATOM 2482 N N . LYS A 1 304 ? -5.573 -8.750 28.083 1.00 72.94 304 LYS A N 1
ATOM 2483 C CA . LYS A 1 304 ? -5.317 -10.043 27.424 1.00 72.94 304 LYS A CA 1
ATOM 2484 C C . LYS A 1 304 ? -6.346 -10.402 26.345 1.00 72.94 304 LYS A C 1
ATOM 2486 O O . LYS A 1 304 ? -6.173 -11.407 25.656 1.00 72.94 304 LYS A O 1
ATOM 2491 N N . LEU A 1 305 ? -7.420 -9.626 26.191 1.00 69.50 305 LEU A N 1
ATOM 2492 C CA . LEU A 1 305 ? -8.363 -9.803 25.092 1.00 69.50 305 LEU A CA 1
ATOM 2493 C C . LEU A 1 305 ? -7.746 -9.228 23.819 1.00 69.50 305 LEU A C 1
ATOM 2495 O O . LEU A 1 305 ? -7.500 -8.034 23.705 1.00 69.50 305 LEU A O 1
ATOM 2499 N N . THR A 1 306 ? -7.473 -10.104 22.859 1.00 71.19 306 THR A N 1
ATOM 2500 C CA . THR A 1 306 ? -7.034 -9.720 21.521 1.00 71.19 306 THR A CA 1
ATOM 2501 C C . THR A 1 306 ? -8.254 -9.518 20.624 1.00 71.19 306 THR A C 1
ATOM 2503 O O . THR A 1 306 ? -9.365 -9.945 20.954 1.00 71.19 306 THR A O 1
ATOM 2506 N N . ASN A 1 307 ? -8.052 -8.946 19.436 1.00 68.25 307 ASN A N 1
ATOM 2507 C CA . ASN A 1 307 ? -9.107 -8.849 18.420 1.00 68.25 307 ASN A CA 1
ATOM 2508 C C . ASN A 1 307 ? -9.708 -10.213 18.076 1.00 68.25 307 ASN A C 1
ATOM 2510 O O . ASN A 1 307 ? -10.919 -10.328 17.912 1.00 68.25 307 ASN A O 1
ATOM 2514 N N . GLN A 1 308 ? -8.881 -11.258 18.032 1.00 70.31 308 GLN A N 1
ATOM 2515 C CA . GLN A 1 308 ? -9.338 -12.628 17.803 1.00 70.31 308 GLN A CA 1
ATOM 2516 C C . GLN A 1 308 ? -10.267 -13.107 18.922 1.00 70.31 308 GLN A C 1
ATOM 2518 O O . GLN A 1 308 ? -11.305 -13.698 18.633 1.00 70.31 308 GLN A O 1
ATOM 2523 N N . HIS A 1 309 ? -9.947 -12.800 20.185 1.00 73.31 309 HIS A N 1
ATOM 2524 C CA . HIS A 1 309 ? -10.838 -13.102 21.304 1.00 73.31 309 HIS A CA 1
ATOM 2525 C C . HIS A 1 309 ? -12.179 -12.373 21.146 1.00 73.31 309 HIS A C 1
ATOM 2527 O O . HIS A 1 309 ? -13.218 -13.013 21.249 1.00 73.31 309 HIS A O 1
ATOM 2533 N N . LEU A 1 310 ? -12.185 -11.080 20.811 1.00 71.88 310 LEU A N 1
ATOM 2534 C CA . LEU A 1 310 ? -13.427 -10.318 20.605 1.00 71.88 310 LEU A CA 1
ATOM 2535 C C . LEU A 1 310 ? -14.287 -10.868 19.453 1.00 71.88 310 LEU A C 1
ATOM 2537 O O . LEU A 1 310 ? -15.506 -10.952 19.594 1.00 71.88 310 LEU A O 1
ATOM 2541 N N . GLN A 1 311 ? -13.673 -11.312 18.352 1.00 71.88 311 GLN A N 1
ATOM 2542 C CA . GLN A 1 311 ? -14.400 -11.960 17.252 1.00 71.88 311 GLN A CA 1
ATOM 2543 C C . GLN A 1 311 ? -15.006 -13.306 17.665 1.00 71.88 311 GLN A C 1
ATOM 2545 O O . GLN A 1 311 ? -16.151 -13.596 17.324 1.00 71.88 311 GLN A O 1
ATOM 2550 N N . LEU A 1 312 ? -14.276 -14.113 18.441 1.00 72.31 312 LEU A N 1
ATOM 2551 C CA . LEU A 1 312 ? -14.800 -15.368 18.985 1.00 72.31 312 LEU A CA 1
ATOM 2552 C C . LEU A 1 312 ? -15.979 -15.126 19.932 1.00 72.31 312 LEU A C 1
ATOM 2554 O O . LEU A 1 312 ? -16.955 -15.868 19.895 1.00 72.31 312 LEU A O 1
ATOM 2558 N N . ILE A 1 313 ? -15.902 -14.079 20.754 1.00 70.62 313 ILE A N 1
ATOM 2559 C CA . ILE A 1 313 ? -16.963 -13.679 21.687 1.00 70.62 313 ILE A CA 1
ATOM 2560 C C . ILE A 1 313 ? -18.217 -13.266 20.914 1.00 70.62 313 ILE A C 1
ATOM 2562 O O . ILE A 1 313 ? -19.306 -13.757 21.206 1.00 70.62 313 ILE A O 1
ATOM 2566 N N . LYS A 1 314 ? -18.056 -12.435 19.881 1.00 71.06 314 LYS A N 1
ATOM 2567 C CA . LYS A 1 314 ? -19.142 -12.060 18.971 1.00 71.06 314 LYS A CA 1
ATOM 2568 C C . LYS A 1 314 ? -19.787 -13.296 18.337 1.00 71.06 314 LYS A C 1
ATOM 2570 O O . LYS A 1 314 ? -20.985 -13.503 18.510 1.00 71.06 314 LYS A O 1
ATOM 2575 N N . ALA A 1 315 ? -18.992 -14.168 17.717 1.00 73.69 315 ALA A N 1
ATOM 2576 C CA . ALA A 1 315 ? -19.488 -15.390 17.084 1.00 73.69 315 ALA A CA 1
ATOM 2577 C C . ALA A 1 315 ? -20.206 -16.327 18.077 1.00 73.69 315 ALA A C 1
ATOM 2579 O O . ALA A 1 315 ? -21.230 -16.920 17.744 1.00 73.69 315 ALA A O 1
ATOM 2580 N N . ALA A 1 316 ? -19.702 -16.442 19.311 1.00 68.44 316 ALA A N 1
ATOM 2581 C CA . ALA A 1 316 ? -20.325 -17.241 20.364 1.00 68.44 316 ALA A CA 1
ATOM 2582 C C . ALA A 1 316 ? -21.649 -16.640 20.861 1.00 68.44 316 ALA A C 1
ATOM 2584 O O . ALA A 1 316 ? -22.566 -17.386 21.195 1.00 68.44 316 ALA A O 1
ATOM 2585 N N . SER A 1 317 ? -21.765 -15.309 20.894 1.00 68.00 317 SER A N 1
ATOM 2586 C CA . SER A 1 317 ? -23.013 -14.624 21.248 1.00 68.00 317 SER A CA 1
ATOM 2587 C C . SER A 1 317 ? -24.094 -14.781 20.171 1.00 68.00 317 SER A C 1
ATOM 2589 O O . SER A 1 317 ? -25.261 -14.972 20.507 1.00 68.00 317 SER A O 1
ATOM 2591 N N . GLU A 1 318 ? -23.695 -14.778 18.895 1.00 69.31 318 GLU A N 1
ATOM 2592 C CA . GLU A 1 318 ? -24.582 -14.859 17.727 1.00 69.31 318 GLU A CA 1
ATOM 2593 C C . GLU A 1 318 ? -25.030 -16.300 17.409 1.00 69.31 318 GLU A C 1
ATOM 2595 O O . GLU A 1 318 ? -26.026 -16.500 16.717 1.00 69.31 318 GLU A O 1
ATOM 2600 N N . CYS A 1 319 ? -24.341 -17.323 17.931 1.00 63.09 319 CYS A N 1
ATOM 2601 C CA . CYS A 1 319 ? -24.704 -18.725 17.719 1.00 63.09 319 CYS A CA 1
ATOM 2602 C C . CYS A 1 319 ? -25.640 -19.253 18.832 1.00 63.09 319 CYS A C 1
ATOM 2604 O O . CYS A 1 319 ? -25.220 -19.393 19.987 1.00 63.09 319 CYS A O 1
ATOM 2606 N N . PRO A 1 320 ? -26.894 -19.637 18.523 1.00 56.94 320 PRO A N 1
ATOM 2607 C CA . PRO A 1 320 ? -27.834 -20.147 19.526 1.00 56.94 320 PRO A CA 1
ATOM 2608 C C . PRO A 1 320 ? -27.439 -21.520 20.112 1.00 56.94 320 PRO A C 1
ATOM 2610 O O . PRO A 1 320 ? -27.740 -21.777 21.273 1.00 56.94 320 PRO A O 1
ATOM 2613 N N . ASN A 1 321 ? -26.681 -22.351 19.381 1.00 54.66 321 ASN A N 1
ATOM 2614 C CA . ASN A 1 321 ? -26.384 -23.752 19.744 1.00 54.66 321 ASN A CA 1
ATOM 2615 C C . ASN A 1 321 ? -25.052 -23.985 20.498 1.00 54.66 321 ASN A C 1
ATOM 2617 O O . ASN A 1 321 ? -24.608 -25.125 20.623 1.00 54.66 321 ASN A O 1
ATOM 2621 N N . VAL A 1 322 ? -24.375 -22.945 20.999 1.00 50.53 322 VAL A N 1
ATOM 2622 C CA . VAL A 1 322 ? -23.088 -23.084 21.729 1.00 50.53 322 VAL A CA 1
ATOM 2623 C C . VAL A 1 322 ? -23.318 -23.467 23.197 1.00 50.53 322 VAL A C 1
ATOM 2625 O O . VAL A 1 322 ? -22.788 -22.818 24.092 1.00 50.53 322 VAL A O 1
ATOM 2628 N N . ASN A 1 323 ? -24.131 -24.492 23.459 1.00 47.22 323 ASN A N 1
ATOM 2629 C CA . ASN A 1 323 ? -24.353 -24.976 24.823 1.00 47.22 323 ASN A CA 1
ATOM 2630 C C . ASN A 1 323 ? -23.562 -26.249 25.159 1.00 47.22 323 ASN A C 1
ATOM 2632 O O . ASN A 1 323 ? -23.071 -26.318 26.280 1.00 47.22 323 ASN A O 1
ATOM 2636 N N . ASP A 1 324 ? -23.283 -27.168 24.225 1.00 49.75 324 ASP A N 1
ATOM 2637 C CA . ASP A 1 324 ? -22.928 -28.528 24.680 1.00 49.75 324 ASP A CA 1
ATOM 2638 C C . ASP A 1 324 ? -21.466 -28.994 24.560 1.00 49.75 324 ASP A C 1
ATOM 2640 O O . ASP A 1 324 ? -21.117 -29.979 25.199 1.00 49.75 324 ASP A O 1
ATOM 2644 N N . GLU A 1 325 ? -20.540 -28.290 23.890 1.00 42.50 325 GLU A N 1
ATOM 2645 C CA . GLU A 1 325 ? -19.128 -28.764 23.886 1.00 42.50 325 GLU A CA 1
ATOM 2646 C C . GLU A 1 325 ? -18.055 -27.682 23.665 1.00 42.50 325 GLU A C 1
ATOM 2648 O O . GLU A 1 325 ? -16.999 -27.700 24.304 1.00 42.50 325 GLU A O 1
ATOM 2653 N N . LYS A 1 326 ? -18.332 -26.652 22.850 1.00 45.72 326 LYS A N 1
ATOM 2654 C CA . LYS A 1 326 ? -17.411 -25.509 22.638 1.00 45.72 326 LYS A CA 1
ATOM 2655 C C . LYS A 1 326 ? -17.370 -24.514 23.807 1.00 45.72 326 LYS A C 1
ATOM 2657 O O . LYS A 1 326 ? -16.397 -23.769 23.941 1.00 45.72 326 LYS A O 1
ATOM 2662 N N . SER A 1 327 ? -18.366 -24.553 24.690 1.00 46.31 327 SER A N 1
ATOM 2663 C CA . SER A 1 327 ? -18.459 -23.749 25.917 1.00 46.31 327 SER A CA 1
ATOM 2664 C C . SER A 1 327 ? -17.258 -23.978 26.840 1.00 46.31 327 SER A C 1
ATOM 2666 O O . SER A 1 327 ? -16.761 -23.033 27.444 1.00 46.31 327 SER A O 1
ATOM 2668 N N . ARG A 1 328 ? -16.709 -25.204 26.881 1.00 48.69 328 ARG A N 1
ATOM 2669 C CA . ARG A 1 328 ? -15.522 -25.545 27.689 1.00 48.69 328 ARG A CA 1
ATOM 2670 C C . ARG A 1 328 ? -14.235 -24.894 27.180 1.00 48.69 328 ARG A C 1
ATOM 2672 O O . ARG A 1 328 ? -13.411 -24.476 27.987 1.00 48.69 328 ARG A O 1
ATOM 2679 N N . VAL A 1 329 ? -14.056 -24.764 25.864 1.00 52.09 329 VAL A N 1
ATOM 2680 C CA . VAL A 1 329 ? -12.855 -24.139 25.273 1.00 52.09 329 VAL A CA 1
ATOM 2681 C C . VAL A 1 329 ? -12.864 -22.628 25.507 1.00 52.09 329 VAL A C 1
ATOM 2683 O O . VAL A 1 329 ? -11.845 -22.057 25.897 1.00 52.09 329 VAL A O 1
ATOM 2686 N N . ILE A 1 330 ? -14.027 -21.991 25.341 1.00 50.25 330 ILE A N 1
ATOM 2687 C CA . ILE A 1 330 ? -14.211 -20.560 25.611 1.00 50.25 330 ILE A CA 1
ATOM 2688 C C . ILE A 1 330 ? -14.063 -20.288 27.112 1.00 50.25 330 ILE A C 1
ATOM 2690 O O . ILE A 1 330 ? -13.287 -19.412 27.484 1.00 50.25 330 ILE A O 1
ATOM 2694 N N . HIS A 1 331 ? -14.696 -21.090 27.974 1.00 50.25 331 HIS A N 1
ATOM 2695 C CA . HIS A 1 331 ? -14.558 -20.995 29.428 1.00 50.25 331 HIS A CA 1
ATOM 2696 C C . HIS A 1 331 ? -13.101 -21.168 29.888 1.00 50.25 331 HIS A C 1
ATOM 2698 O O . HIS A 1 331 ? -12.625 -20.383 30.704 1.00 50.25 331 HIS A O 1
ATOM 2704 N N . ASN A 1 332 ? -12.347 -22.124 29.335 1.00 50.56 332 ASN A N 1
ATOM 2705 C CA . ASN A 1 332 ? -10.938 -22.340 29.693 1.00 50.56 332 ASN A CA 1
ATOM 2706 C C . ASN A 1 332 ? -10.010 -21.228 29.172 1.00 50.56 332 ASN A C 1
ATOM 2708 O O . ASN A 1 332 ? -9.100 -20.802 29.883 1.00 50.56 332 ASN A O 1
ATOM 2712 N N . SER A 1 333 ? -10.252 -20.701 27.967 1.00 50.41 333 SER A N 1
ATOM 2713 C CA . SER A 1 333 ? -9.517 -19.545 27.427 1.00 50.41 333 SER A CA 1
ATOM 2714 C C . SER A 1 333 ? -9.771 -18.273 28.256 1.00 50.41 333 SER A C 1
ATOM 2716 O O . SER A 1 333 ? -8.839 -17.533 28.594 1.00 50.41 333 SER A O 1
ATOM 2718 N N . TRP A 1 334 ? -11.022 -18.059 28.671 1.00 49.28 334 TRP A N 1
ATOM 2719 C CA . TRP A 1 334 ? -11.448 -16.918 29.481 1.00 49.28 334 TRP A CA 1
ATOM 2720 C C . TRP A 1 334 ? -10.985 -16.995 30.934 1.00 49.28 334 TRP A C 1
ATOM 2722 O O . TRP A 1 334 ? -10.403 -16.034 31.436 1.00 49.28 334 TRP A O 1
ATOM 2732 N N . THR A 1 335 ? -11.173 -18.131 31.609 1.00 49.22 335 THR A N 1
ATOM 2733 C CA . THR A 1 335 ? -10.696 -18.322 32.988 1.00 49.22 335 THR A CA 1
ATOM 2734 C C . THR A 1 335 ? -9.183 -18.189 33.055 1.00 49.22 335 THR A C 1
ATOM 2736 O O . THR A 1 335 ? -8.697 -17.479 33.924 1.00 49.22 335 THR A O 1
ATOM 2739 N N . THR A 1 336 ? -8.416 -18.725 32.102 1.00 50.03 336 THR A N 1
ATOM 2740 C CA . THR A 1 336 ? -6.949 -18.539 32.066 1.00 50.03 336 THR A CA 1
ATOM 2741 C C . THR A 1 336 ? -6.547 -17.067 31.867 1.00 50.03 336 THR A C 1
ATOM 2743 O O . THR A 1 336 ? -5.541 -16.601 32.415 1.00 50.03 336 THR A O 1
ATOM 2746 N N . SER A 1 337 ? -7.354 -16.301 31.130 1.00 44.19 337 SER A N 1
ATOM 2747 C CA . SER A 1 337 ? -7.116 -14.875 30.883 1.00 44.19 337 SER A CA 1
ATOM 2748 C C . SER A 1 337 ? -7.463 -14.002 32.102 1.00 44.19 337 SER A C 1
ATOM 2750 O O . SER A 1 337 ? -6.664 -13.133 32.464 1.00 44.19 337 SER A O 1
ATOM 2752 N N . ILE A 1 338 ? -8.583 -14.284 32.780 1.00 43.41 338 ILE A N 1
ATOM 2753 C CA . ILE A 1 338 ? -9.141 -13.495 33.897 1.00 43.41 338 ILE A CA 1
ATOM 2754 C C . ILE A 1 338 ? -8.582 -13.913 35.272 1.00 43.41 338 ILE A C 1
ATOM 2756 O O . ILE A 1 338 ? -8.314 -13.060 36.117 1.00 43.41 338 ILE A O 1
ATOM 2760 N N . SER A 1 339 ? -8.327 -15.203 35.518 1.00 39.41 339 SER A N 1
ATOM 2761 C CA . SER A 1 339 ? -7.898 -15.711 36.841 1.00 39.41 339 SER A CA 1
ATOM 2762 C C . SER A 1 339 ? -6.451 -15.369 37.221 1.00 39.41 339 SER A C 1
ATOM 2764 O O . SER A 1 339 ? -6.071 -15.481 38.384 1.00 39.41 339 SER A O 1
ATOM 2766 N N . ARG A 1 340 ? -5.638 -14.873 36.281 1.00 36.34 340 ARG A N 1
ATOM 2767 C CA . ARG A 1 340 ? -4.271 -14.383 36.557 1.00 36.34 340 ARG A CA 1
ATOM 2768 C C . ARG A 1 340 ? -4.191 -12.890 36.895 1.00 36.34 340 ARG A C 1
ATOM 2770 O O . ARG A 1 340 ? -3.108 -12.326 36.843 1.00 36.34 340 ARG A O 1
ATOM 2777 N N . THR A 1 341 ? -5.314 -12.264 37.234 1.00 35.78 341 THR A N 1
ATOM 2778 C CA . THR A 1 341 ? -5.363 -10.908 37.819 1.00 35.78 341 THR A CA 1
ATOM 2779 C C . THR A 1 341 ? -5.295 -10.945 39.357 1.00 35.78 341 THR A C 1
ATOM 2781 O O . THR A 1 341 ? -5.339 -9.906 39.999 1.00 35.78 341 THR A O 1
ATOM 2784 N N . LYS A 1 342 ? -5.176 -12.149 39.948 1.00 33.38 342 LYS A N 1
ATOM 2785 C CA . LYS A 1 342 ? -5.060 -12.411 41.396 1.00 33.38 342 LYS A CA 1
ATOM 2786 C C . LYS A 1 342 ? -3.634 -12.765 41.872 1.00 33.38 342 LYS A C 1
ATOM 2788 O O . LYS A 1 342 ? -3.489 -13.441 42.887 1.00 33.38 342 LYS A O 1
ATOM 2793 N N . ARG A 1 343 ? -2.576 -12.362 41.162 1.00 31.05 343 ARG A N 1
ATOM 2794 C CA . ARG A 1 343 ? -1.205 -12.414 41.702 1.00 31.05 343 ARG A CA 1
ATOM 2795 C C . ARG A 1 343 ? -0.468 -11.120 41.457 1.00 31.05 343 ARG A C 1
ATOM 2797 O O . ARG A 1 343 ? -0.528 -10.654 40.298 1.00 31.05 343 ARG A O 1
#

Radius of gyration: 28.02 Å; chains: 1; bounding box: 62×54×82 Å

pLDDT: mean 73.41, std 14.99, range [31.05, 94.62]